Protein AF-A0A7W8EZP4-F1 (afdb_monomer_lite)

Organism: Streptomyces spectabilis (NCBI:txid68270)

Radius of gyration: 22.38 Å; chains: 1; bounding box: 69×36×52 Å

Secondary structure (DSSP, 8-state):
-----HHHHHHHHHHHHTSTT--HHHHHHHTT--HHHHHTSPPPPPPPSTTHHHHHGGGGGG-SSHHHHHHHHHHHHHHHS--S--SSHHHHTTPPTTTTTTSHHHHHHHHHHHT----HHHHHHHHHHHHHHSTTT---TT-EEEEEEEEEE-SSS-STT-EEEEEGGGTEEEEEEEEEEEEEE-SS-EEEEEEEE---GGG-

pLDDT: mean 87.49, std 11.88, range [50.88, 97.69]

Sequence (204 aa):
MKHYPPEFKADAVALYRSRPGATIKSVAADLGVNTELLMISRRPCPPAPGPLEEYAARFDEVFATLTQRRGFRECLAGLLAPRDRNRTITCRAGAAPVDGAGSPAVQRLQFFISESTWDAGKANDRRLEMLRTHEATAPHPGGVLVTDDSGDRKGGTATAHVGRQWLGRLSKTDNGIVTVTTVWTDGRIYYPLHAQPHTPAHHF

Structure (mmCIF, N/CA/C/O backbone):
data_AF-A0A7W8EZP4-F1
#
_entry.id   AF-A0A7W8EZP4-F1
#
loop_
_atom_site.group_PDB
_atom_site.id
_atom_site.type_symbol
_atom_site.label_atom_id
_atom_site.label_alt_id
_atom_site.label_comp_id
_atom_site.label_asym_id
_atom_site.label_entity_id
_atom_site.label_seq_id
_atom_site.pdbx_PDB_ins_code
_atom_site.Cartn_x
_atom_site.Cartn_y
_atom_site.Cartn_z
_atom_site.occupancy
_atom_site.B_iso_or_equiv
_atom_site.auth_seq_id
_atom_site.auth_comp_id
_atom_site.auth_asym_id
_atom_site.auth_atom_id
_atom_site.pdbx_PDB_model_num
ATOM 1 N N . MET A 1 1 ? 32.634 -19.328 4.727 1.00 50.88 1 MET A N 1
ATOM 2 C CA . MET A 1 1 ? 32.401 -18.267 3.719 1.00 50.88 1 MET A CA 1
ATOM 3 C C . MET A 1 1 ? 33.220 -17.047 4.132 1.00 50.88 1 MET A C 1
ATOM 5 O O . MET A 1 1 ? 33.121 -16.673 5.293 1.00 50.88 1 MET A O 1
ATOM 9 N N . LYS A 1 2 ? 34.089 -16.487 3.273 1.00 58.75 2 LYS A N 1
ATOM 10 C CA . LYS A 1 2 ? 34.897 -15.302 3.636 1.00 58.75 2 LYS A CA 1
ATOM 11 C C . LYS A 1 2 ? 33.969 -14.095 3.837 1.00 58.75 2 LYS A C 1
ATOM 13 O O 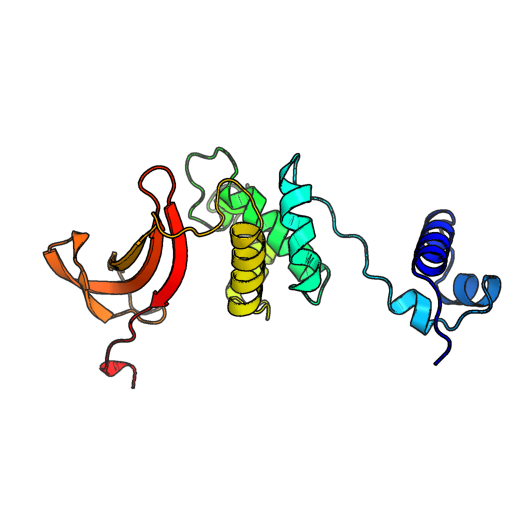. LYS A 1 2 ? 33.148 -13.811 2.968 1.00 58.75 2 LYS A O 1
ATOM 18 N N . HIS A 1 3 ? 34.076 -13.424 4.981 1.00 60.69 3 HIS A N 1
ATOM 19 C CA . HIS A 1 3 ? 33.276 -12.245 5.304 1.00 60.69 3 HIS A CA 1
ATOM 20 C C . HIS A 1 3 ? 33.998 -11.005 4.765 1.00 60.69 3 HIS A C 1
ATOM 22 O O . HIS A 1 3 ? 35.106 -10.706 5.199 1.00 60.69 3 HIS A O 1
ATOM 28 N N . TYR A 1 4 ? 33.394 -10.315 3.798 1.00 67.56 4 TYR A N 1
ATOM 29 C CA . TYR A 1 4 ? 33.945 -9.083 3.227 1.00 67.56 4 TYR A CA 1
ATOM 30 C C . TYR A 1 4 ? 33.169 -7.869 3.749 1.00 67.56 4 TYR A C 1
ATOM 32 O O . TYR A 1 4 ? 31.932 -7.943 3.812 1.00 67.56 4 TYR A O 1
ATOM 40 N N . PRO A 1 5 ? 33.854 -6.769 4.105 1.00 76.25 5 PRO A N 1
ATOM 41 C CA . PRO A 1 5 ? 33.205 -5.576 4.628 1.00 76.25 5 PRO A CA 1
ATOM 42 C C . PRO A 1 5 ? 32.334 -4.887 3.554 1.00 76.25 5 PRO A C 1
ATOM 44 O O . PRO A 1 5 ? 32.575 -5.056 2.354 1.00 76.25 5 PRO A O 1
ATOM 47 N N . PRO A 1 6 ? 31.289 -4.133 3.950 1.00 67.69 6 PRO A N 1
ATOM 48 C CA . PRO A 1 6 ? 30.388 -3.446 3.017 1.00 67.69 6 PRO A CA 1
ATOM 49 C C . PRO A 1 6 ? 31.095 -2.474 2.063 1.00 67.69 6 PRO A C 1
ATOM 51 O O . PRO A 1 6 ? 30.711 -2.386 0.898 1.00 67.69 6 PRO A O 1
ATOM 54 N N . GLU A 1 7 ? 32.150 -1.806 2.533 1.00 73.00 7 GLU A N 1
ATOM 55 C CA . GLU A 1 7 ? 32.984 -0.880 1.750 1.00 73.00 7 GLU A CA 1
ATOM 56 C C . GLU A 1 7 ? 33.632 -1.566 0.539 1.00 73.00 7 GLU A C 1
ATOM 58 O O . GLU A 1 7 ? 33.481 -1.118 -0.593 1.00 73.00 7 GLU A O 1
ATOM 63 N N . PHE A 1 8 ? 34.198 -2.757 0.743 1.00 76.00 8 PHE A N 1
ATOM 64 C CA . PHE A 1 8 ? 34.812 -3.549 -0.318 1.00 76.00 8 PHE A CA 1
ATOM 65 C C . PHE A 1 8 ? 33.800 -3.935 -1.409 1.00 76.00 8 PHE A C 1
ATOM 67 O O . PHE A 1 8 ? 34.112 -3.945 -2.600 1.00 76.00 8 PHE A O 1
ATOM 74 N N . LYS A 1 9 ? 32.551 -4.225 -1.017 1.00 65.75 9 LYS A N 1
ATOM 75 C CA . LYS A 1 9 ? 31.471 -4.521 -1.971 1.00 65.75 9 LYS A CA 1
ATOM 76 C C . LYS A 1 9 ? 31.062 -3.277 -2.762 1.00 65.75 9 LYS A C 1
ATOM 78 O O . LYS A 1 9 ? 30.747 -3.399 -3.945 1.00 65.75 9 LYS A O 1
ATOM 83 N N . ALA A 1 10 ? 31.052 -2.104 -2.130 1.00 67.25 10 ALA A N 1
ATOM 84 C CA . ALA A 1 10 ? 30.730 -0.840 -2.785 1.00 67.25 10 ALA A CA 1
ATOM 85 C C . ALA A 1 10 ? 31.803 -0.448 -3.815 1.00 67.25 10 ALA A C 1
ATOM 87 O O . ALA A 1 10 ? 31.461 -0.130 -4.957 1.00 67.25 10 ALA A O 1
ATOM 88 N N . ASP A 1 11 ? 33.080 -0.584 -3.459 1.00 74.62 11 ASP A N 1
ATOM 89 C CA . ASP A 1 11 ? 34.213 -0.274 -4.338 1.00 74.62 11 ASP A CA 1
ATOM 90 C C . ASP A 1 11 ? 34.274 -1.208 -5.550 1.00 74.62 11 ASP A C 1
ATOM 92 O O . ASP A 1 11 ? 34.462 -0.762 -6.685 1.00 74.62 11 ASP A O 1
ATOM 96 N N . ALA A 1 12 ? 34.010 -2.502 -5.348 1.00 67.69 12 ALA A N 1
ATOM 97 C CA . ALA A 1 12 ? 33.923 -3.474 -6.435 1.00 67.69 12 ALA A CA 1
ATOM 98 C C . ALA A 1 12 ? 32.817 -3.122 -7.452 1.00 67.69 12 ALA A C 1
ATOM 100 O O . ALA A 1 12 ? 32.992 -3.266 -8.666 1.00 67.69 12 ALA A O 1
ATOM 101 N N . VAL A 1 13 ? 31.676 -2.619 -6.968 1.00 64.75 13 VAL A N 1
ATOM 102 C CA . VAL A 1 13 ? 30.561 -2.162 -7.813 1.00 64.75 13 VAL A CA 1
ATOM 103 C C . VAL A 1 13 ? 30.916 -0.868 -8.548 1.00 64.75 13 VAL A C 1
ATOM 105 O O . VAL A 1 13 ? 30.575 -0.732 -9.726 1.00 64.75 13 VAL A O 1
ATOM 108 N N . ALA A 1 14 ? 31.595 0.073 -7.889 1.00 73.38 14 ALA A N 1
ATOM 109 C CA . ALA A 1 14 ? 32.057 1.310 -8.513 1.00 73.38 14 ALA A CA 1
ATOM 110 C C . ALA A 1 14 ? 33.067 1.030 -9.640 1.00 73.38 14 ALA A C 1
ATOM 112 O O . ALA A 1 14 ? 32.932 1.579 -10.734 1.00 73.38 14 ALA A O 1
ATOM 113 N N . LEU A 1 15 ? 34.003 0.102 -9.414 1.00 69.69 15 LEU A N 1
ATOM 114 C CA . LEU A 1 15 ? 34.990 -0.330 -10.406 1.00 69.69 15 LEU A CA 1
ATOM 115 C C . LEU A 1 15 ? 34.350 -1.024 -11.618 1.00 69.69 15 LEU A C 1
ATOM 117 O O . LEU A 1 15 ? 34.760 -0.790 -12.752 1.00 69.69 15 LEU A O 1
ATOM 121 N N . TYR A 1 16 ? 33.321 -1.852 -11.405 1.00 67.44 16 TYR A N 1
ATOM 122 C CA . TYR A 1 16 ? 32.564 -2.449 -12.511 1.00 67.44 16 TYR A CA 1
ATOM 123 C C . TYR A 1 16 ? 31.878 -1.378 -13.373 1.00 67.44 16 TYR A C 1
ATOM 125 O O . TYR A 1 16 ? 31.891 -1.453 -14.599 1.00 67.44 16 TYR A O 1
ATOM 133 N N . ARG A 1 17 ? 31.296 -0.355 -12.738 1.00 65.75 17 ARG A N 1
ATOM 134 C CA . ARG A 1 17 ? 30.562 0.717 -13.428 1.00 65.75 17 ARG A CA 1
ATOM 135 C C . ARG A 1 17 ? 31.465 1.696 -14.178 1.00 65.75 17 ARG A C 1
ATOM 137 O O . ARG A 1 17 ? 31.003 2.291 -15.146 1.00 65.75 17 ARG A O 1
ATOM 144 N N . SER A 1 18 ? 32.720 1.863 -13.762 1.00 75.56 18 SER A N 1
ATOM 145 C CA . SER A 1 18 ? 33.669 2.777 -14.412 1.00 75.56 18 SER A CA 1
ATOM 146 C C . SER A 1 18 ? 34.294 2.218 -15.697 1.00 75.56 18 SER A C 1
ATOM 148 O O . SER A 1 18 ? 34.994 2.950 -16.394 1.00 75.56 18 SER A O 1
ATOM 150 N N . ARG A 1 19 ? 34.034 0.946 -16.040 1.00 76.00 19 ARG A N 1
ATOM 151 C CA . ARG A 1 19 ? 34.620 0.259 -17.202 1.00 76.00 19 ARG A CA 1
ATOM 152 C C . ARG A 1 19 ? 33.543 -0.209 -18.196 1.00 76.00 19 ARG A C 1
ATOM 154 O O . ARG A 1 19 ? 33.067 -1.344 -18.097 1.00 76.00 19 ARG A O 1
ATOM 161 N N . PRO A 1 20 ? 33.163 0.621 -19.184 1.00 62.22 20 PRO A N 1
ATOM 162 C CA . PRO A 1 20 ? 32.245 0.214 -20.245 1.00 62.22 20 PRO A CA 1
ATOM 163 C C . PRO A 1 20 ? 32.804 -1.000 -21.006 1.00 62.22 20 PRO A C 1
ATOM 165 O O . PRO A 1 20 ? 33.913 -0.947 -21.527 1.00 62.22 20 PRO A O 1
ATOM 168 N N . GLY A 1 21 ? 32.052 -2.104 -21.051 1.00 69.94 21 GLY A N 1
ATOM 169 C CA . GLY A 1 21 ? 32.448 -3.344 -21.742 1.00 69.94 21 GLY A CA 1
ATOM 170 C C . GLY A 1 21 ? 33.116 -4.412 -20.865 1.00 69.94 21 GLY A C 1
ATOM 171 O O . GLY A 1 21 ? 33.329 -5.528 -21.335 1.00 69.94 21 GLY A O 1
ATOM 172 N N . ALA A 1 22 ? 33.397 -4.131 -19.588 1.00 72.00 22 ALA A N 1
ATOM 173 C CA . ALA A 1 22 ? 33.897 -5.148 -18.666 1.00 72.00 22 ALA A CA 1
ATOM 174 C C . ALA A 1 22 ? 32.806 -6.180 -18.323 1.00 72.00 22 ALA A C 1
ATOM 176 O O . ALA A 1 22 ? 31.649 -5.842 -18.055 1.00 72.00 22 ALA A O 1
ATOM 177 N N . THR A 1 23 ? 33.173 -7.462 -18.293 1.00 73.50 23 THR A N 1
ATOM 178 C CA . THR A 1 23 ? 32.263 -8.536 -17.867 1.00 73.50 23 THR A CA 1
ATOM 179 C C . THR A 1 23 ? 32.374 -8.755 -16.358 1.00 73.50 23 THR A C 1
ATOM 181 O O . THR A 1 23 ? 33.417 -8.510 -15.753 1.00 73.50 23 THR A O 1
ATOM 184 N N . ILE A 1 24 ? 31.317 -9.272 -15.725 1.00 68.12 24 ILE A N 1
ATOM 185 C CA . ILE A 1 24 ? 31.347 -9.624 -14.291 1.00 68.12 24 ILE A CA 1
ATOM 186 C C . ILE A 1 24 ? 32.497 -10.603 -13.992 1.00 68.12 24 ILE A C 1
ATOM 188 O O . ILE A 1 24 ? 33.137 -10.507 -12.950 1.00 68.12 24 ILE A O 1
ATOM 192 N N . LYS A 1 25 ? 32.806 -11.504 -14.933 1.00 69.81 25 LYS A N 1
ATOM 193 C CA . LYS A 1 25 ? 33.890 -12.485 -14.812 1.00 69.81 25 LYS A CA 1
ATOM 194 C C . LYS A 1 25 ? 35.278 -11.841 -14.836 1.00 69.81 25 LYS A C 1
ATOM 196 O O . LYS A 1 25 ? 36.124 -12.240 -14.044 1.00 69.81 25 LYS A O 1
ATOM 201 N N . SER A 1 26 ? 35.507 -10.844 -15.694 1.00 70.06 26 SER A N 1
ATOM 202 C CA . SER A 1 26 ? 36.796 -10.140 -15.744 1.00 70.06 26 SER A CA 1
ATOM 203 C C . SER A 1 26 ? 37.017 -9.274 -14.504 1.00 70.06 26 SER A C 1
ATOM 205 O O . SER A 1 26 ? 38.108 -9.270 -13.956 1.00 70.06 26 SER A O 1
ATOM 207 N N . VAL A 1 27 ? 35.974 -8.613 -13.992 1.00 67.81 27 VAL A N 1
ATOM 208 C CA . VAL A 1 27 ? 36.089 -7.812 -12.758 1.00 67.81 27 VAL A CA 1
ATOM 209 C C . VAL A 1 27 ? 36.259 -8.691 -11.516 1.00 67.81 27 VAL A C 1
ATOM 211 O O . VAL A 1 27 ? 37.029 -8.350 -10.625 1.00 67.81 27 VAL A O 1
ATOM 214 N N . ALA A 1 28 ? 35.595 -9.849 -11.467 1.00 71.69 28 ALA A N 1
ATOM 215 C CA . ALA A 1 28 ? 35.807 -10.837 -10.411 1.00 71.69 28 ALA A CA 1
ATOM 216 C C . ALA A 1 28 ? 37.256 -11.353 -10.393 1.00 71.69 28 ALA A C 1
ATOM 218 O O . ALA A 1 28 ? 37.853 -11.460 -9.322 1.00 71.69 28 ALA A O 1
ATOM 219 N N . ALA A 1 29 ? 37.824 -11.619 -11.575 1.00 72.69 29 ALA A N 1
ATOM 220 C CA . ALA A 1 29 ? 39.211 -12.043 -11.729 1.00 72.69 29 ALA A CA 1
ATOM 221 C C . ALA A 1 29 ? 40.205 -10.955 -11.286 1.00 72.69 29 ALA A C 1
ATOM 223 O O . ALA A 1 29 ? 41.096 -11.255 -10.497 1.00 72.69 29 ALA A O 1
ATOM 224 N N . ASP A 1 30 ? 40.006 -9.701 -11.709 1.00 70.94 30 ASP A N 1
ATOM 225 C CA . ASP A 1 30 ? 40.859 -8.562 -11.331 1.00 70.94 30 ASP A CA 1
ATOM 226 C C . ASP A 1 30 ? 40.877 -8.316 -9.813 1.00 70.94 30 ASP A C 1
ATOM 228 O O . ASP A 1 30 ? 41.899 -7.944 -9.243 1.00 70.94 30 ASP A O 1
ATOM 232 N N . LEU A 1 31 ? 39.737 -8.527 -9.150 1.00 68.88 31 LEU A N 1
ATOM 233 C CA . LEU A 1 31 ? 39.575 -8.327 -7.708 1.00 68.88 31 LEU A CA 1
ATOM 234 C C . LEU A 1 31 ? 39.926 -9.573 -6.877 1.00 68.88 31 LEU A C 1
ATOM 236 O O . LEU A 1 31 ? 39.906 -9.510 -5.648 1.00 68.88 31 LEU A O 1
ATOM 240 N N . GLY A 1 32 ? 40.204 -10.716 -7.513 1.00 70.06 32 GLY A N 1
ATOM 241 C CA . GLY A 1 32 ? 40.452 -11.984 -6.820 1.00 70.06 32 GLY A CA 1
ATOM 242 C C . GLY A 1 32 ? 39.249 -12.495 -6.013 1.00 70.06 32 GLY A C 1
ATOM 243 O O . GLY A 1 32 ? 39.421 -13.177 -4.999 1.00 70.06 32 GLY A O 1
ATOM 244 N N . VAL A 1 33 ? 38.027 -12.150 -6.431 1.00 69.06 33 VAL A N 1
ATOM 245 C CA . VAL A 1 33 ? 36.769 -12.514 -5.757 1.00 69.06 33 VAL A CA 1
ATOM 246 C C . VAL A 1 33 ? 35.949 -13.480 -6.604 1.00 69.06 33 VAL A C 1
ATOM 248 O O . VAL A 1 33 ? 36.058 -13.518 -7.824 1.00 69.06 33 VAL A O 1
ATOM 251 N N . ASN A 1 34 ? 35.086 -14.269 -5.964 1.00 65.38 34 ASN A N 1
ATOM 252 C CA . ASN A 1 34 ? 34.156 -15.139 -6.684 1.00 65.38 34 ASN A CA 1
ATOM 253 C C . ASN A 1 34 ? 33.116 -14.288 -7.447 1.00 65.38 34 ASN A C 1
ATOM 255 O O . ASN A 1 34 ? 32.565 -13.338 -6.890 1.00 65.38 34 ASN A O 1
ATOM 259 N N . THR A 1 35 ? 32.805 -14.653 -8.696 1.00 57.78 35 THR A N 1
ATOM 260 C CA . THR A 1 35 ? 31.743 -14.039 -9.515 1.00 57.78 35 THR A CA 1
ATOM 261 C C . THR A 1 35 ? 30.389 -13.975 -8.811 1.00 57.78 35 THR A C 1
ATOM 263 O O . THR A 1 35 ? 29.644 -13.019 -9.022 1.00 57.78 35 THR A O 1
ATOM 266 N N . GLU A 1 36 ? 30.085 -14.933 -7.933 1.00 57.06 36 GLU A N 1
ATOM 267 C CA . GLU A 1 36 ? 28.869 -14.925 -7.115 1.00 57.06 36 GLU A CA 1
ATOM 268 C C . GLU A 1 36 ? 28.785 -13.685 -6.213 1.00 57.06 36 GLU A C 1
ATOM 270 O O . GLU A 1 36 ? 27.714 -13.106 -6.080 1.00 57.06 36 GLU A O 1
ATOM 275 N N . LEU A 1 37 ? 29.904 -13.185 -5.671 1.00 58.34 37 LEU A N 1
ATOM 276 C CA . LEU A 1 37 ? 29.914 -11.984 -4.822 1.00 58.34 37 LEU A CA 1
ATOM 277 C C . LEU A 1 37 ? 29.518 -10.716 -5.587 1.00 58.34 37 LEU A C 1
ATOM 279 O O . LEU A 1 37 ? 28.859 -9.842 -5.024 1.00 58.34 37 LEU A O 1
ATOM 283 N N . LEU A 1 38 ? 29.873 -10.626 -6.870 1.00 55.22 38 LEU A N 1
ATOM 284 C CA . LEU A 1 38 ? 29.461 -9.520 -7.737 1.00 55.22 38 LEU A CA 1
ATOM 285 C C . LEU A 1 38 ? 28.000 -9.660 -8.194 1.00 55.22 38 LEU A C 1
ATOM 287 O O . LEU A 1 38 ? 27.326 -8.652 -8.399 1.00 55.22 38 LEU A O 1
ATOM 291 N N . MET A 1 39 ? 27.486 -10.891 -8.297 1.00 54.81 39 MET A N 1
ATOM 292 C CA . MET A 1 39 ? 26.072 -11.171 -8.582 1.00 54.81 39 MET A CA 1
ATOM 293 C C . MET A 1 39 ? 25.142 -10.908 -7.386 1.00 54.81 39 MET A C 1
ATOM 295 O O . MET A 1 39 ? 23.952 -10.675 -7.587 1.00 54.81 39 MET A O 1
ATOM 299 N N . ILE A 1 40 ? 25.671 -10.892 -6.156 1.00 54.41 40 ILE A N 1
ATOM 300 C CA . ILE A 1 40 ? 24.927 -10.564 -4.924 1.00 54.41 40 ILE A CA 1
ATOM 301 C C . ILE A 1 40 ? 24.605 -9.059 -4.827 1.00 54.41 40 ILE A C 1
ATOM 303 O O . ILE A 1 40 ? 23.732 -8.654 -4.056 1.00 54.41 40 ILE A O 1
ATOM 307 N N . SER A 1 41 ? 25.264 -8.204 -5.620 1.00 60.09 41 SER A N 1
ATOM 308 C CA . SER A 1 41 ? 24.967 -6.771 -5.619 1.00 60.09 41 SER A CA 1
ATOM 309 C C . SER A 1 41 ? 23.685 -6.466 -6.393 1.00 60.09 41 SER A C 1
ATOM 311 O O . SER A 1 41 ? 23.539 -6.774 -7.580 1.00 60.09 41 SER A O 1
ATOM 313 N N . ARG A 1 42 ? 22.724 -5.835 -5.714 1.00 73.81 42 ARG A N 1
ATOM 314 C CA . ARG A 1 42 ? 21.424 -5.491 -6.298 1.00 73.81 42 ARG A CA 1
ATOM 315 C C . ARG A 1 42 ? 21.634 -4.482 -7.427 1.00 73.81 42 ARG A C 1
ATOM 317 O O . ARG A 1 42 ? 22.236 -3.428 -7.227 1.00 73.81 42 ARG A O 1
ATOM 324 N N . ARG A 1 43 ? 21.093 -4.775 -8.616 1.00 83.81 43 ARG A N 1
ATOM 325 C CA . ARG A 1 43 ? 21.124 -3.836 -9.754 1.00 83.81 43 ARG A CA 1
ATOM 326 C C . ARG A 1 43 ? 20.564 -2.469 -9.329 1.00 83.81 43 ARG A C 1
ATOM 328 O O . ARG A 1 43 ? 19.567 -2.452 -8.612 1.00 83.81 43 ARG A O 1
ATOM 335 N N . PRO A 1 44 ? 21.144 -1.335 -9.748 1.00 85.50 44 PRO A N 1
ATOM 336 C CA . PRO A 1 44 ? 20.604 -0.026 -9.389 1.00 85.50 44 PRO A CA 1
ATOM 337 C C . PRO A 1 44 ? 19.176 0.134 -9.929 1.00 85.50 44 PRO A C 1
ATOM 339 O O . PRO A 1 44 ? 18.880 -0.283 -11.049 1.00 85.50 44 PRO A O 1
ATOM 342 N N . CYS A 1 45 ? 18.290 0.705 -9.113 1.00 91.62 45 CYS A N 1
ATOM 343 C CA . CYS A 1 45 ? 16.934 1.055 -9.520 1.00 91.62 45 CYS A CA 1
ATOM 344 C C . CYS A 1 45 ? 16.913 2.513 -9.990 1.00 91.62 45 CYS A C 1
ATOM 346 O O . CYS A 1 45 ? 17.513 3.345 -9.311 1.00 91.62 45 CYS A O 1
ATOM 348 N N . PRO A 1 46 ? 16.243 2.849 -11.109 1.00 92.81 46 PRO A N 1
ATOM 349 C CA . PRO A 1 46 ? 15.954 4.242 -11.429 1.00 92.81 46 PRO A CA 1
ATOM 350 C C . PRO A 1 46 ? 15.239 4.914 -10.244 1.00 92.81 46 PRO A C 1
ATOM 352 O O . PRO A 1 46 ? 14.300 4.304 -9.716 1.00 92.81 46 PRO A O 1
ATOM 355 N N . PRO A 1 47 ? 15.678 6.108 -9.810 1.00 94.81 47 PRO A N 1
ATOM 356 C CA . PRO A 1 47 ? 15.115 6.763 -8.638 1.00 94.81 47 PRO A CA 1
ATOM 357 C C . PRO A 1 47 ? 13.714 7.320 -8.921 1.00 94.81 47 PRO A C 1
ATOM 359 O O . PRO A 1 47 ? 13.379 7.662 -10.058 1.00 94.81 47 PRO A O 1
ATOM 362 N N . ALA A 1 48 ? 12.895 7.425 -7.877 1.00 94.50 48 ALA A N 1
ATOM 363 C CA . ALA A 1 48 ? 11.650 8.174 -7.904 1.00 94.50 48 ALA A CA 1
ATOM 364 C C . ALA A 1 48 ? 11.919 9.691 -8.019 1.00 94.50 48 ALA A C 1
ATOM 366 O O . ALA A 1 48 ? 13.006 10.158 -7.674 1.00 94.50 48 ALA A O 1
ATOM 367 N N . PRO A 1 49 ? 10.942 10.489 -8.486 1.00 90.81 49 PRO A N 1
ATOM 368 C CA . PRO A 1 49 ? 11.117 11.932 -8.618 1.00 90.81 49 PRO A CA 1
ATOM 369 C C . PRO A 1 49 ? 11.295 12.651 -7.272 1.00 90.81 49 PRO A C 1
ATOM 371 O O . PRO A 1 49 ? 10.490 12.485 -6.355 1.00 90.81 49 PRO A O 1
ATOM 374 N N . GLY A 1 50 ? 12.298 13.530 -7.200 1.00 88.69 50 GLY A N 1
ATOM 375 C CA . GLY A 1 50 ? 12.488 14.468 -6.091 1.00 88.69 50 GLY A CA 1
ATOM 376 C C . GLY A 1 50 ? 12.615 13.783 -4.719 1.00 88.69 50 GLY A C 1
ATOM 377 O O . GLY A 1 50 ? 13.239 12.725 -4.625 1.00 88.69 50 GLY A O 1
ATOM 378 N N . PRO A 1 51 ? 12.018 14.348 -3.651 1.00 89.81 51 PRO A N 1
ATOM 379 C CA . PRO A 1 51 ? 12.161 13.817 -2.291 1.00 89.81 51 PRO A CA 1
ATOM 380 C C . PRO A 1 51 ? 11.508 12.438 -2.102 1.00 89.81 51 PRO A C 1
ATOM 382 O O . PRO A 1 51 ? 11.714 11.784 -1.082 1.00 89.81 51 PRO A O 1
ATOM 385 N N . LEU A 1 52 ? 10.728 11.961 -3.081 1.00 94.06 52 LEU A N 1
ATOM 386 C CA . LEU A 1 52 ? 10.069 10.663 -2.996 1.00 94.06 52 LEU A CA 1
ATOM 387 C C . LEU A 1 52 ? 11.069 9.500 -2.989 1.00 94.06 52 LEU A C 1
ATOM 389 O O . LEU A 1 52 ? 10.759 8.453 -2.421 1.00 94.06 52 LEU A O 1
ATOM 393 N N . GLU A 1 53 ? 12.257 9.659 -3.584 1.00 96.06 53 GLU A N 1
ATOM 394 C CA . GLU A 1 53 ? 13.255 8.583 -3.601 1.00 96.06 53 GLU A CA 1
ATOM 395 C C . GLU A 1 53 ? 13.758 8.241 -2.200 1.00 96.06 53 GLU A C 1
ATOM 397 O O . GLU A 1 53 ? 13.882 7.062 -1.878 1.00 96.06 53 GLU A O 1
ATOM 402 N N . GLU A 1 54 ? 13.977 9.238 -1.341 1.00 94.75 54 GLU A N 1
ATOM 403 C CA . GLU A 1 54 ? 14.440 9.010 0.034 1.00 94.75 54 GLU A CA 1
ATOM 404 C C . GLU A 1 54 ? 13.449 8.170 0.844 1.00 94.75 54 GLU A C 1
ATOM 406 O O . GLU A 1 54 ? 13.842 7.361 1.687 1.00 94.75 54 GLU A O 1
ATOM 411 N N . TYR A 1 55 ? 12.154 8.344 0.577 1.00 94.75 55 TYR A N 1
ATOM 412 C CA . TYR A 1 55 ? 11.109 7.512 1.157 1.00 94.75 55 TYR A CA 1
ATOM 413 C C . TYR A 1 55 ? 11.070 6.130 0.497 1.00 94.75 55 TYR A C 1
ATOM 415 O O . TYR A 1 55 ? 11.091 5.112 1.189 1.00 94.75 55 TYR A O 1
ATOM 423 N N . ALA A 1 56 ? 11.047 6.074 -0.838 1.00 96.94 56 ALA A N 1
ATOM 424 C CA . ALA A 1 56 ? 10.884 4.830 -1.582 1.00 96.94 56 ALA A CA 1
ATOM 425 C C . ALA A 1 56 ? 12.049 3.849 -1.369 1.00 96.94 56 ALA A C 1
ATOM 427 O O . ALA A 1 56 ? 11.820 2.646 -1.232 1.00 96.94 56 ALA A O 1
ATOM 428 N N . ALA A 1 57 ? 13.281 4.354 -1.270 1.00 96.00 57 ALA A N 1
ATOM 429 C CA . ALA A 1 57 ? 14.479 3.555 -1.028 1.00 96.00 57 ALA A CA 1
ATOM 430 C C . ALA A 1 57 ? 14.427 2.783 0.300 1.00 96.00 57 ALA A C 1
ATOM 432 O O . ALA A 1 57 ? 14.999 1.698 0.400 1.00 96.00 57 ALA A O 1
ATOM 433 N N . ARG A 1 58 ? 13.681 3.268 1.305 1.00 95.81 58 ARG A N 1
ATOM 434 C CA . ARG A 1 58 ? 13.518 2.573 2.597 1.00 95.81 58 ARG A CA 1
ATOM 435 C C . ARG A 1 58 ? 12.751 1.255 2.479 1.00 95.81 58 ARG A C 1
ATOM 437 O O . ARG A 1 58 ? 12.824 0.445 3.401 1.00 95.81 58 ARG A O 1
ATOM 444 N N . PHE A 1 59 ? 12.054 1.027 1.365 1.00 96.94 59 PHE A N 1
ATOM 445 C CA . PHE A 1 59 ? 11.334 -0.211 1.064 1.00 96.94 59 PHE A CA 1
ATOM 446 C C . PHE A 1 59 ? 12.131 -1.166 0.17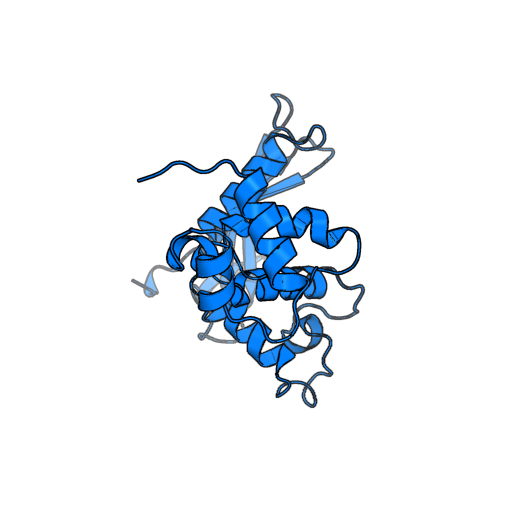4 1.00 96.94 59 PHE A C 1
ATOM 448 O O . PHE A 1 59 ? 11.635 -2.242 -0.149 1.00 96.94 59 PHE A O 1
ATOM 455 N N . ASP A 1 60 ? 13.356 -0.820 -0.237 1.00 95.19 60 ASP A N 1
ATOM 456 C CA . ASP A 1 60 ? 14.111 -1.641 -1.183 1.00 95.19 60 ASP A CA 1
ATOM 457 C C . ASP A 1 60 ? 14.262 -3.086 -0.695 1.00 95.19 60 ASP A C 1
ATOM 459 O O . ASP A 1 60 ? 14.183 -4.011 -1.497 1.00 95.19 60 ASP A O 1
ATOM 463 N N . GLU A 1 61 ? 14.449 -3.318 0.602 1.00 92.94 61 GLU A N 1
ATOM 464 C CA . GLU A 1 61 ? 14.575 -4.656 1.203 1.00 92.94 61 GLU A CA 1
ATOM 465 C C . GLU A 1 61 ? 13.289 -5.494 1.147 1.00 92.94 61 GLU A C 1
ATOM 467 O O . GLU A 1 61 ? 13.367 -6.719 1.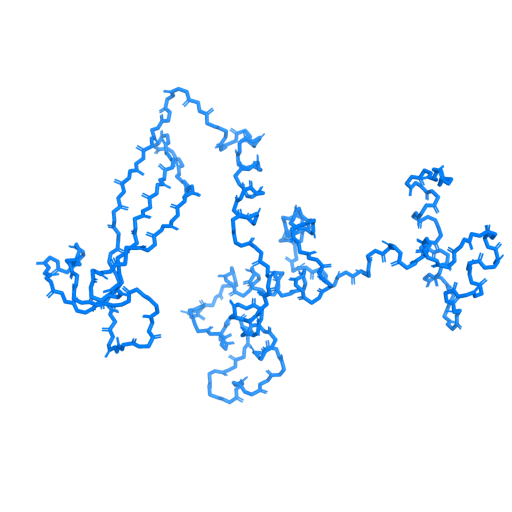124 1.00 92.94 61 GLU A O 1
ATOM 472 N N . VAL A 1 62 ? 12.118 -4.858 1.036 1.00 95.56 62 VAL A N 1
ATOM 473 C CA . VAL A 1 62 ? 10.817 -5.543 0.924 1.00 95.56 62 VAL A CA 1
ATOM 474 C C . VAL A 1 62 ? 10.652 -6.212 -0.445 1.00 95.56 62 VAL A C 1
ATOM 476 O O . VAL A 1 62 ? 9.969 -7.226 -0.585 1.00 95.56 62 VAL A O 1
ATOM 479 N N . PHE A 1 63 ? 11.287 -5.658 -1.475 1.00 95.25 63 PHE A N 1
ATOM 480 C CA . PHE A 1 63 ? 11.108 -6.080 -2.859 1.00 95.25 63 PHE A CA 1
ATOM 481 C C . PHE A 1 63 ? 12.258 -6.969 -3.321 1.00 95.25 63 PHE A C 1
ATOM 483 O O . PHE A 1 63 ? 13.396 -6.528 -3.372 1.00 95.25 63 PHE A O 1
ATOM 490 N N . ALA A 1 64 ? 11.997 -8.199 -3.752 1.00 91.50 64 ALA A N 1
ATOM 491 C CA . ALA A 1 64 ? 13.051 -9.123 -4.172 1.00 91.50 64 ALA A CA 1
ATOM 492 C C . ALA A 1 64 ? 13.752 -8.687 -5.473 1.00 91.50 64 ALA A C 1
ATOM 494 O O . ALA A 1 64 ? 14.960 -8.869 -5.632 1.00 91.50 64 ALA A O 1
ATOM 495 N N . THR A 1 65 ? 13.018 -8.080 -6.411 1.00 92.31 65 THR A N 1
ATOM 496 C CA . THR A 1 65 ? 13.516 -7.826 -7.774 1.00 92.31 65 THR A CA 1
ATOM 497 C C . THR A 1 65 ? 13.681 -6.341 -8.099 1.00 92.31 65 THR A C 1
ATOM 499 O O . THR A 1 65 ? 13.069 -5.460 -7.493 1.00 92.31 65 THR A O 1
ATOM 502 N N . LEU A 1 66 ? 14.506 -6.043 -9.112 1.00 93.25 66 LEU A N 1
ATOM 503 C CA . LEU A 1 66 ? 14.606 -4.696 -9.688 1.00 93.25 66 LEU A CA 1
ATOM 504 C C . LEU A 1 66 ? 13.244 -4.206 -10.205 1.00 93.25 66 LEU A C 1
ATOM 506 O O . LEU A 1 66 ? 12.883 -3.056 -9.976 1.00 93.25 66 LEU A O 1
ATOM 510 N N . THR A 1 67 ? 12.482 -5.078 -10.868 1.00 94.12 67 THR A N 1
ATOM 511 C CA . THR A 1 67 ? 11.162 -4.743 -11.417 1.00 94.12 67 THR A CA 1
ATOM 512 C C . THR A 1 67 ? 10.181 -4.340 -10.321 1.00 94.12 67 THR A C 1
ATOM 514 O O . THR A 1 67 ? 9.460 -3.365 -10.493 1.00 94.12 67 THR A O 1
ATOM 517 N N . GLN A 1 68 ? 10.194 -5.023 -9.173 1.00 96.00 68 GLN A N 1
ATOM 518 C CA . GLN A 1 68 ? 9.366 -4.661 -8.019 1.00 96.00 68 GLN A CA 1
ATOM 519 C C . GLN A 1 68 ? 9.757 -3.306 -7.423 1.00 96.00 68 GLN A C 1
ATOM 521 O O . GLN A 1 68 ? 8.900 -2.447 -7.244 1.00 96.00 68 GLN A O 1
ATOM 526 N N . ARG A 1 69 ? 11.053 -3.075 -7.186 1.00 96.44 69 ARG A N 1
ATOM 527 C CA . ARG A 1 69 ? 11.542 -1.785 -6.671 1.00 96.44 69 ARG A CA 1
ATOM 528 C C . ARG A 1 69 ? 11.224 -0.614 -7.593 1.00 96.44 69 ARG A C 1
ATOM 530 O O . ARG A 1 69 ? 10.873 0.466 -7.120 1.00 96.44 69 ARG A O 1
ATOM 537 N N . ARG A 1 70 ? 11.328 -0.837 -8.903 1.00 95.88 70 ARG A N 1
ATOM 538 C CA . ARG A 1 70 ? 10.939 0.136 -9.923 1.00 95.88 70 ARG A CA 1
ATOM 539 C C . ARG A 1 70 ? 9.429 0.361 -9.923 1.00 95.88 70 ARG A C 1
ATOM 541 O O . ARG A 1 70 ? 8.995 1.506 -9.892 1.00 95.88 70 ARG A O 1
ATOM 548 N N . GLY A 1 71 ? 8.642 -0.713 -9.919 1.00 96.12 71 GLY A N 1
ATOM 549 C CA . GLY A 1 71 ? 7.182 -0.647 -9.901 1.00 96.12 71 GLY A CA 1
ATOM 550 C C . GLY A 1 71 ? 6.644 0.088 -8.674 1.00 96.12 71 GLY A C 1
ATOM 551 O O . GLY A 1 71 ? 5.735 0.898 -8.810 1.00 96.12 71 GLY A O 1
ATOM 552 N N . PHE A 1 72 ? 7.264 -0.093 -7.505 1.00 96.94 72 PHE A N 1
ATOM 553 C CA . PHE A 1 72 ? 6.906 0.638 -6.290 1.00 96.94 72 PHE A CA 1
ATOM 554 C C . PHE A 1 72 ? 7.115 2.148 -6.432 1.00 96.94 72 PHE A C 1
ATOM 556 O O . PHE A 1 72 ? 6.205 2.924 -6.144 1.00 96.94 72 PHE A O 1
ATOM 563 N N . ARG A 1 73 ? 8.279 2.567 -6.943 1.00 96.44 73 ARG A N 1
ATOM 564 C CA . ARG A 1 73 ? 8.586 3.980 -7.218 1.00 96.44 73 ARG A CA 1
ATOM 565 C C . ARG A 1 73 ? 7.619 4.583 -8.236 1.00 96.44 73 ARG A C 1
ATOM 567 O O . ARG A 1 73 ? 7.083 5.661 -7.997 1.00 96.44 73 ARG A O 1
ATOM 574 N N . GLU A 1 74 ? 7.359 3.875 -9.336 1.00 95.00 74 GLU A N 1
ATOM 575 C CA . GLU A 1 74 ? 6.397 4.295 -10.367 1.00 95.00 74 GLU A CA 1
ATOM 576 C C . GLU A 1 74 ? 4.968 4.396 -9.793 1.00 95.00 74 GLU A C 1
ATOM 578 O O . GLU A 1 74 ? 4.252 5.355 -10.080 1.00 95.00 74 GLU A O 1
ATOM 583 N N . CYS A 1 75 ? 4.569 3.460 -8.926 1.00 94.56 75 CYS A N 1
ATOM 584 C CA . CYS A 1 75 ? 3.266 3.455 -8.264 1.00 94.56 75 CYS A CA 1
ATOM 585 C C . CYS A 1 75 ? 3.102 4.639 -7.302 1.00 94.56 75 CYS A C 1
ATOM 587 O O . CYS A 1 75 ? 2.119 5.375 -7.405 1.00 94.56 75 CYS A O 1
ATOM 589 N N . LEU A 1 76 ? 4.075 4.864 -6.412 1.00 94.06 76 LEU A N 1
ATOM 590 C CA . LEU A 1 76 ? 4.060 5.993 -5.479 1.00 94.06 76 LEU A CA 1
ATOM 591 C C . LEU A 1 76 ? 4.040 7.333 -6.219 1.00 94.06 76 LEU A C 1
ATOM 593 O O . LEU A 1 76 ? 3.218 8.193 -5.906 1.00 94.06 76 LEU A O 1
ATOM 597 N N . ALA A 1 77 ? 4.895 7.491 -7.233 1.00 93.50 77 ALA A N 1
ATOM 598 C CA . ALA A 1 77 ? 4.941 8.707 -8.036 1.00 93.50 77 ALA A CA 1
ATOM 599 C C . ALA A 1 77 ? 3.603 8.954 -8.749 1.00 93.50 77 ALA A C 1
ATOM 601 O O . ALA A 1 77 ? 3.104 10.075 -8.753 1.00 93.50 77 ALA A O 1
ATOM 602 N N . GLY A 1 78 ? 2.987 7.907 -9.306 1.00 93.00 78 GLY A N 1
ATOM 603 C CA . GLY A 1 78 ? 1.689 8.001 -9.970 1.00 93.00 78 GLY A CA 1
ATOM 604 C C . GLY A 1 78 ? 0.526 8.333 -9.031 1.00 93.00 78 GLY A C 1
ATOM 605 O O . GLY A 1 78 ? -0.398 9.035 -9.439 1.00 93.00 78 GLY A O 1
ATOM 606 N N . LEU A 1 79 ? 0.561 7.848 -7.785 1.00 92.00 79 LEU A N 1
ATOM 607 C CA . LEU A 1 79 ? -0.448 8.144 -6.762 1.00 92.00 79 LEU A CA 1
ATOM 608 C C . LEU A 1 79 ? -0.352 9.584 -6.246 1.00 92.00 79 LEU A C 1
ATOM 610 O O . LEU A 1 79 ? -1.387 10.210 -6.024 1.00 92.00 79 LEU A O 1
ATOM 614 N N . LEU A 1 80 ? 0.868 10.094 -6.072 1.00 91.44 80 LEU A N 1
ATOM 615 C CA . LEU A 1 80 ? 1.139 11.417 -5.499 1.00 91.44 80 LEU A CA 1
ATOM 616 C C . LEU A 1 80 ? 1.256 12.532 -6.547 1.00 91.44 80 LEU A C 1
ATOM 618 O O . LEU A 1 80 ? 1.362 13.702 -6.185 1.00 91.44 80 LEU A O 1
ATOM 622 N N . ALA A 1 81 ? 1.242 12.196 -7.838 1.00 88.44 81 ALA A N 1
ATOM 623 C CA . ALA A 1 81 ? 1.291 13.187 -8.903 1.00 88.44 81 ALA A CA 1
ATOM 624 C C . ALA A 1 81 ? 0.072 14.134 -8.834 1.00 88.44 81 ALA A C 1
ATOM 626 O O . ALA A 1 81 ? -1.056 13.657 -8.669 1.00 88.44 81 ALA A O 1
ATOM 627 N N . PRO A 1 82 ? 0.262 15.455 -9.029 1.00 84.62 82 PRO A N 1
ATOM 628 C CA . PRO A 1 82 ? -0.819 16.440 -9.022 1.00 84.62 82 PRO A CA 1
ATOM 629 C C . PRO A 1 82 ? -1.645 16.328 -10.312 1.00 84.62 82 PRO A C 1
ATOM 631 O O . PRO A 1 82 ? -1.446 17.072 -11.268 1.00 84.62 82 PRO A O 1
ATOM 634 N N . ARG A 1 83 ? -2.528 15.329 -10.376 1.00 81.62 83 ARG A N 1
ATOM 635 C CA . ARG A 1 83 ? -3.371 15.029 -11.539 1.00 81.62 83 ARG A CA 1
ATOM 636 C C . ARG A 1 83 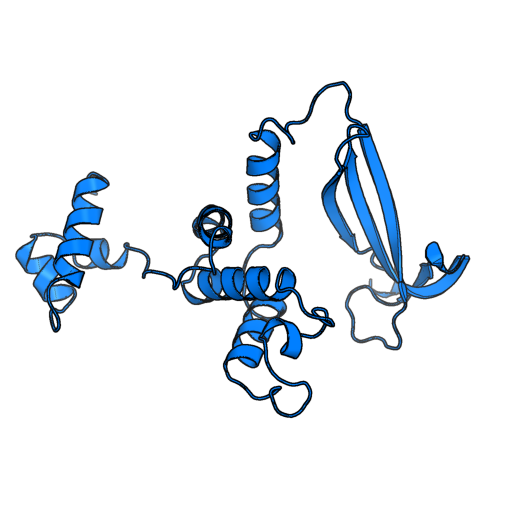? -4.835 15.003 -11.128 1.00 81.62 83 ARG A C 1
ATOM 638 O O . ARG A 1 83 ? -5.174 14.404 -10.111 1.00 81.62 83 ARG A O 1
ATOM 645 N N . ASP A 1 84 ? -5.703 15.525 -11.992 1.00 70.12 84 ASP A N 1
ATOM 646 C CA . ASP A 1 84 ? -7.158 15.555 -11.773 1.00 70.12 84 ASP A CA 1
ATOM 647 C C . ASP A 1 84 ? -7.769 14.160 -11.563 1.00 70.12 84 ASP A C 1
ATOM 649 O O . ASP A 1 84 ? -8.822 14.004 -10.944 1.00 70.12 84 ASP A O 1
ATOM 653 N N . ARG A 1 85 ? -7.117 13.114 -12.090 1.00 72.12 85 ARG A N 1
ATOM 654 C CA . ARG A 1 85 ? -7.514 11.713 -11.918 1.00 72.12 85 ARG A CA 1
ATOM 655 C C . ARG A 1 85 ? -6.274 10.851 -11.710 1.00 72.12 85 ARG A C 1
ATOM 657 O O . ARG A 1 85 ? -5.473 10.708 -12.619 1.00 72.12 85 ARG A O 1
ATOM 664 N N . ASN A 1 86 ? -6.140 10.217 -10.548 1.00 77.38 86 ASN A N 1
ATOM 665 C CA . ASN A 1 86 ? -5.065 9.255 -10.245 1.00 77.38 86 ASN A CA 1
ATOM 666 C C . ASN A 1 86 ? -5.605 7.854 -9.881 1.00 77.38 86 ASN A C 1
ATOM 668 O O . ASN A 1 86 ? -4.869 6.991 -9.397 1.00 77.38 86 ASN A O 1
ATOM 672 N N . ARG A 1 87 ? -6.908 7.608 -10.081 1.00 79.62 87 ARG A N 1
ATOM 673 C CA . ARG A 1 87 ? -7.547 6.334 -9.709 1.00 79.62 87 ARG A CA 1
ATOM 674 C C . ARG A 1 87 ? -7.361 5.237 -10.754 1.00 79.62 87 ARG A C 1
ATOM 676 O O . ARG A 1 87 ? -7.271 4.073 -10.381 1.00 79.62 87 ARG A O 1
ATOM 683 N N . THR A 1 88 ? -7.300 5.590 -12.036 1.00 88.19 88 THR A N 1
ATOM 684 C CA . THR A 1 88 ? -7.098 4.622 -13.120 1.00 88.19 88 THR A CA 1
ATOM 685 C C . THR A 1 88 ? -5.616 4.322 -13.314 1.00 88.19 88 THR A C 1
ATOM 687 O O . THR A 1 88 ? -4.754 5.180 -13.109 1.00 88.19 88 THR A O 1
ATOM 690 N N . ILE A 1 89 ? -5.313 3.100 -13.753 1.00 90.75 89 ILE A N 1
ATOM 691 C CA . ILE A 1 89 ? -3.935 2.660 -13.992 1.00 90.75 89 ILE A CA 1
ATOM 692 C C . ILE A 1 89 ? -3.228 3.506 -15.064 1.00 90.75 89 ILE A C 1
ATOM 694 O O . ILE A 1 89 ? -2.063 3.863 -14.896 1.00 90.75 89 ILE A O 1
ATOM 698 N N . THR A 1 90 ? -3.952 3.911 -16.114 1.00 91.56 90 THR A N 1
ATOM 699 C CA . THR A 1 90 ? -3.439 4.773 -17.190 1.00 91.56 90 THR A CA 1
ATOM 700 C C . THR A 1 90 ? -2.993 6.125 -16.659 1.00 91.56 90 THR A C 1
ATOM 702 O O . THR A 1 90 ? -1.864 6.548 -16.901 1.00 91.56 90 THR A O 1
ATOM 705 N N . CYS A 1 91 ? -3.834 6.768 -15.849 1.00 88.19 91 CYS A N 1
ATOM 706 C CA . CYS A 1 91 ? -3.510 8.072 -15.300 1.00 88.19 91 CYS A CA 1
ATOM 707 C C . CYS A 1 91 ? -2.415 8.004 -14.232 1.00 88.19 91 CYS A C 1
ATOM 709 O O . CYS A 1 91 ? -1.638 8.948 -14.134 1.00 88.19 91 CYS A O 1
ATOM 711 N N . ARG A 1 92 ? -2.278 6.903 -13.474 1.00 90.25 92 ARG A N 1
ATOM 712 C CA . ARG A 1 92 ? -1.119 6.697 -12.578 1.00 90.25 92 ARG A CA 1
ATOM 713 C C . ARG A 1 92 ? 0.184 6.597 -13.366 1.00 90.25 92 ARG A C 1
ATOM 715 O O . ARG A 1 92 ? 1.160 7.257 -13.020 1.00 90.25 92 ARG A O 1
ATOM 722 N N . ALA A 1 93 ? 0.170 5.870 -14.480 1.00 91.69 93 ALA A N 1
ATOM 723 C CA . ALA A 1 93 ? 1.314 5.764 -15.382 1.00 91.69 93 ALA A CA 1
ATOM 724 C C . ALA A 1 93 ? 1.609 7.056 -16.176 1.00 91.69 93 ALA A C 1
ATOM 726 O O . ALA A 1 93 ? 2.617 7.121 -16.871 1.00 91.69 93 ALA A O 1
ATOM 727 N N . GLY A 1 94 ? 0.756 8.086 -16.084 1.00 88.81 94 GLY A N 1
ATOM 728 C CA . GLY A 1 94 ? 0.907 9.334 -16.841 1.00 88.81 94 GLY A CA 1
ATOM 729 C C . GLY A 1 94 ? 0.534 9.214 -18.316 1.00 88.81 94 GLY A C 1
ATOM 730 O O . GLY A 1 94 ? 0.963 10.036 -19.118 1.00 88.81 94 GLY A O 1
ATOM 731 N N . ALA A 1 95 ? -0.248 8.197 -18.671 1.00 90.38 95 ALA A N 1
ATOM 732 C CA . ALA A 1 95 ? -0.699 7.945 -20.027 1.00 90.38 95 ALA A CA 1
ATOM 733 C C . ALA A 1 95 ? -2.129 8.468 -20.239 1.00 90.38 95 ALA A C 1
ATOM 735 O O . ALA A 1 95 ? -2.960 8.429 -19.323 1.00 90.38 95 ALA A O 1
ATOM 736 N N . ALA A 1 96 ? -2.427 8.920 -21.460 1.00 86.56 96 ALA A N 1
ATOM 737 C CA . ALA A 1 96 ? -3.782 9.297 -21.848 1.00 86.56 96 ALA A CA 1
ATOM 738 C C . ALA A 1 96 ? -4.742 8.100 -21.670 1.00 86.56 96 ALA A C 1
ATOM 740 O O . ALA A 1 96 ? -4.373 6.966 -22.004 1.00 86.56 96 ALA A O 1
ATOM 741 N N . PRO A 1 97 ? -5.958 8.302 -21.128 1.00 85.31 97 PRO A N 1
ATOM 742 C CA . PRO A 1 97 ? -6.981 7.262 -21.118 1.00 85.31 97 PRO A CA 1
ATOM 743 C C . PRO A 1 97 ? -7.249 6.745 -22.535 1.00 85.31 97 PRO A C 1
ATOM 745 O O . PRO A 1 97 ? -7.235 7.529 -23.474 1.00 85.31 97 PRO A O 1
ATOM 748 N N . VAL A 1 98 ? -7.544 5.449 -22.669 1.00 85.44 98 VAL A N 1
ATOM 749 C CA . VAL A 1 98 ? -7.793 4.763 -23.953 1.00 85.44 98 VAL A CA 1
ATOM 750 C C . VAL A 1 98 ? -6.537 4.669 -24.828 1.00 85.44 98 VAL A C 1
ATOM 752 O O . VAL A 1 98 ? -5.969 3.584 -24.924 1.00 85.44 98 VAL A O 1
ATOM 755 N N . ASP A 1 99 ? -6.036 5.780 -25.366 1.00 88.12 99 ASP A N 1
ATOM 756 C CA . ASP A 1 99 ? -4.922 5.794 -26.328 1.00 88.12 99 ASP A CA 1
ATOM 757 C C . ASP A 1 99 ? -3.609 5.287 -25.715 1.00 88.12 99 ASP A C 1
ATOM 759 O O . ASP A 1 99 ? -2.831 4.565 -26.336 1.00 88.12 99 ASP A O 1
ATOM 763 N N . GLY A 1 100 ? -3.365 5.632 -24.449 1.00 87.88 100 GLY A N 1
ATOM 764 C CA . GLY A 1 100 ? -2.159 5.251 -23.720 1.00 87.88 100 GLY A CA 1
ATOM 765 C C . GLY A 1 100 ? -2.238 3.895 -23.014 1.00 87.88 100 GLY A C 1
ATOM 766 O O . GLY A 1 100 ? -1.260 3.487 -22.377 1.00 87.88 100 GLY A O 1
ATOM 767 N N . ALA A 1 101 ? -3.377 3.195 -23.091 1.00 89.44 101 ALA A N 1
ATOM 768 C CA . ALA A 1 101 ? -3.631 1.977 -22.319 1.00 89.44 101 ALA A CA 1
ATOM 769 C C . ALA A 1 101 ? -2.686 0.822 -22.683 1.00 89.44 101 ALA A C 1
ATOM 771 O O . ALA A 1 101 ? -2.284 0.062 -21.806 1.00 89.44 101 ALA A O 1
ATOM 772 N N . GLY A 1 102 ? -2.280 0.733 -23.952 1.00 91.94 102 GLY A N 1
ATOM 773 C CA . GLY A 1 102 ? -1.324 -0.267 -24.435 1.00 91.94 102 GLY A CA 1
ATOM 774 C C . GLY A 1 102 ? 0.146 0.086 -24.190 1.00 91.94 102 GLY A C 1
ATOM 775 O O . GLY A 1 102 ? 1.029 -0.649 -24.626 1.00 91.94 102 GLY A O 1
ATOM 776 N N . SER A 1 103 ? 0.446 1.216 -23.538 1.00 94.31 103 SER A N 1
ATOM 777 C CA . SER A 1 103 ? 1.837 1.631 -23.358 1.00 94.31 103 SER A CA 1
ATOM 778 C C . SER A 1 103 ? 2.597 0.679 -22.418 1.00 94.31 103 SER A C 1
ATOM 780 O O . SER A 1 103 ? 2.044 0.214 -21.413 1.00 94.31 103 SER A O 1
ATOM 782 N N . PRO A 1 104 ? 3.905 0.448 -22.650 1.00 93.38 104 PRO A N 1
ATOM 783 C CA . PRO A 1 104 ? 4.711 -0.395 -21.768 1.00 93.38 104 PRO A CA 1
ATOM 784 C C . PRO A 1 104 ? 4.717 0.072 -20.305 1.00 93.38 104 PRO A C 1
ATOM 786 O O . PRO A 1 104 ? 4.882 -0.739 -19.400 1.00 93.38 104 PRO A O 1
ATOM 789 N N . ALA A 1 105 ? 4.559 1.376 -20.051 1.00 91.81 105 ALA A N 1
ATOM 790 C CA . ALA A 1 105 ? 4.473 1.918 -18.696 1.00 91.81 105 ALA A CA 1
ATOM 791 C C . ALA A 1 105 ? 3.194 1.473 -17.974 1.00 91.81 105 ALA A C 1
ATOM 793 O O . ALA A 1 105 ? 3.264 1.033 -16.828 1.00 91.81 105 ALA A O 1
ATOM 794 N N . VAL A 1 106 ? 2.049 1.519 -18.660 1.00 95.12 106 VAL A N 1
ATOM 795 C CA . VAL A 1 106 ? 0.768 1.059 -18.111 1.00 95.12 106 VAL A CA 1
ATOM 796 C C . VAL A 1 106 ? 0.807 -0.437 -17.830 1.00 95.12 106 VAL A C 1
ATOM 798 O O . VAL A 1 106 ? 0.449 -0.853 -16.731 1.00 95.12 106 VAL A O 1
ATOM 801 N N . GLN A 1 107 ? 1.310 -1.238 -18.772 1.00 94.81 107 GLN A N 1
ATOM 802 C CA . GLN A 1 107 ? 1.397 -2.687 -18.598 1.00 94.81 107 GLN A CA 1
ATOM 803 C C . GLN A 1 107 ? 2.308 -3.078 -17.427 1.00 94.81 107 GLN A C 1
ATOM 805 O O . GLN A 1 107 ? 1.945 -3.937 -16.625 1.00 94.81 107 GLN A O 1
ATOM 810 N N . ARG A 1 108 ? 3.473 -2.430 -17.282 1.00 94.75 108 ARG A N 1
ATOM 811 C CA . ARG A 1 108 ? 4.375 -2.683 -16.146 1.00 94.75 108 ARG A CA 1
ATOM 812 C C . ARG A 1 108 ? 3.735 -2.330 -14.810 1.00 94.75 108 ARG A C 1
ATOM 814 O O . ARG A 1 108 ? 3.871 -3.102 -13.866 1.00 94.75 108 ARG A O 1
ATOM 821 N N . LEU A 1 109 ? 3.053 -1.187 -14.724 1.00 95.38 109 LEU A N 1
ATOM 822 C CA . LEU A 1 109 ? 2.398 -0.772 -13.486 1.00 95.38 109 LEU A CA 1
ATOM 823 C C . LEU A 1 109 ? 1.211 -1.684 -13.146 1.00 95.38 109 LEU A C 1
ATOM 825 O O . LEU A 1 109 ? 1.043 -2.044 -11.984 1.00 95.38 109 LEU A O 1
ATOM 829 N N . GLN A 1 110 ? 0.436 -2.105 -14.150 1.00 95.31 110 GLN A N 1
ATOM 830 C CA . GLN A 1 110 ? -0.623 -3.102 -13.985 1.00 95.31 110 GLN A CA 1
ATOM 831 C C . GLN A 1 110 ? -0.047 -4.403 -13.419 1.00 95.31 110 GLN A C 1
ATOM 833 O O . GLN A 1 110 ? -0.492 -4.855 -12.370 1.00 95.31 110 GLN A O 1
ATOM 838 N N . PHE A 1 111 ? 0.997 -4.945 -14.056 1.00 96.25 111 PHE A N 1
ATOM 839 C CA . PHE A 1 111 ? 1.671 -6.159 -13.598 1.00 96.25 111 PHE A CA 1
ATOM 840 C C . PHE A 1 111 ? 2.212 -6.010 -12.172 1.00 96.25 111 PHE A C 1
ATOM 842 O O . PHE A 1 111 ? 2.069 -6.915 -11.357 1.00 96.25 111 PHE A O 1
ATOM 849 N N . PHE A 1 112 ? 2.809 -4.860 -11.838 1.00 96.75 112 PHE A N 1
ATOM 850 C CA . PHE A 1 112 ? 3.297 -4.599 -10.486 1.00 96.75 112 PHE A CA 1
ATOM 851 C C . PHE A 1 112 ? 2.179 -4.676 -9.438 1.00 96.75 112 PHE A C 1
ATOM 853 O O . PHE A 1 112 ? 2.416 -5.204 -8.358 1.00 96.75 112 PHE A O 1
ATOM 860 N N . ILE A 1 113 ? 0.985 -4.165 -9.740 1.00 93.94 113 ILE A N 1
ATOM 861 C CA . ILE A 1 113 ? -0.124 -4.116 -8.782 1.00 93.94 113 ILE A CA 1
ATOM 862 C C . ILE A 1 113 ? -0.872 -5.452 -8.694 1.00 93.94 113 ILE A C 1
ATOM 864 O O . ILE A 1 113 ? -1.282 -5.811 -7.595 1.00 93.94 113 ILE A O 1
ATOM 868 N N . SER A 1 114 ? -1.078 -6.161 -9.811 1.00 92.62 114 SER A N 1
ATOM 869 C CA . SER A 1 114 ? -1.931 -7.360 -9.835 1.00 92.62 114 SER A CA 1
ATOM 870 C C . SER A 1 114 ? -1.175 -8.688 -9.795 1.00 92.62 114 SER A C 1
ATOM 872 O O . SER A 1 114 ? -1.629 -9.604 -9.121 1.00 92.62 114 SER A O 1
ATOM 874 N N . GLU A 1 115 ? -0.030 -8.797 -10.474 1.00 95.12 115 GLU A N 1
ATOM 875 C CA . GLU A 1 115 ? 0.643 -10.091 -10.704 1.00 95.12 115 GLU A CA 1
ATOM 876 C C . GLU A 1 115 ? 1.955 -10.251 -9.928 1.00 95.12 115 GLU A C 1
ATOM 878 O O . GLU A 1 115 ? 2.446 -11.358 -9.707 1.00 95.12 115 GLU A O 1
ATOM 883 N N . SER A 1 116 ? 2.590 -9.141 -9.558 1.00 95.69 116 SER A N 1
ATOM 884 C CA . SER A 1 116 ? 3.895 -9.175 -8.912 1.00 95.69 116 SER A CA 1
ATOM 885 C C . SER A 1 116 ? 3.786 -9.706 -7.484 1.00 95.69 116 SER A C 1
ATOM 887 O O . SER A 1 116 ? 3.046 -9.177 -6.663 1.00 95.69 116 SER A O 1
ATOM 889 N N . THR A 1 117 ? 4.598 -10.710 -7.157 1.00 95.31 117 THR A N 1
ATOM 890 C CA . THR A 1 117 ? 4.537 -11.473 -5.899 1.00 95.31 117 THR A CA 1
ATOM 891 C C . THR A 1 117 ? 5.200 -10.760 -4.709 1.00 95.31 117 THR A C 1
ATOM 893 O O . THR A 1 117 ? 5.951 -11.379 -3.952 1.00 95.31 117 THR A O 1
ATOM 896 N N . TRP A 1 118 ? 5.029 -9.441 -4.571 1.00 95.38 118 TRP A N 1
ATOM 897 C CA . TRP A 1 118 ? 5.495 -8.724 -3.378 1.00 95.38 118 TRP A CA 1
ATOM 898 C C . TRP A 1 118 ? 4.492 -8.881 -2.234 1.00 95.38 118 TRP A C 1
ATOM 900 O O . TRP A 1 118 ? 3.291 -9.025 -2.441 1.00 95.38 118 TRP A O 1
ATOM 910 N N . ASP A 1 119 ? 5.009 -8.866 -1.011 1.00 94.88 119 ASP A N 1
ATOM 911 C CA . ASP A 1 119 ? 4.226 -9.110 0.194 1.00 94.88 119 ASP A CA 1
ATOM 912 C C . ASP A 1 119 ? 3.685 -7.785 0.747 1.00 94.88 119 ASP A C 1
ATOM 914 O O . ASP A 1 119 ? 4.440 -6.933 1.230 1.00 94.88 119 ASP A O 1
ATOM 918 N N . ALA A 1 120 ? 2.366 -7.603 0.657 1.00 93.25 120 ALA A N 1
ATOM 919 C CA . ALA A 1 120 ? 1.703 -6.403 1.152 1.00 93.25 120 ALA A CA 1
ATOM 920 C C . ALA A 1 120 ? 1.787 -6.251 2.677 1.00 93.25 120 ALA A C 1
ATOM 922 O O . ALA A 1 120 ? 1.853 -5.121 3.162 1.00 93.25 120 ALA A O 1
ATOM 923 N N . GLY A 1 121 ? 1.846 -7.362 3.419 1.00 95.75 121 GLY A N 1
ATOM 924 C CA . GLY A 1 121 ? 2.072 -7.365 4.861 1.00 95.75 121 GLY A CA 1
ATOM 925 C C . GLY A 1 121 ? 3.445 -6.795 5.194 1.00 95.75 121 GLY A C 1
ATOM 926 O O . GLY A 1 121 ? 3.531 -5.806 5.913 1.00 95.75 121 GLY A O 1
ATOM 927 N N . LYS A 1 122 ? 4.509 -7.302 4.559 1.00 97.00 122 LYS A N 1
ATOM 928 C CA . LYS A 1 122 ? 5.879 -6.786 4.765 1.00 97.00 122 LYS A CA 1
ATOM 929 C C . LYS A 1 122 ? 6.036 -5.324 4.363 1.00 97.00 122 LYS A C 1
ATOM 931 O O . LYS A 1 122 ? 6.735 -4.570 5.039 1.00 97.00 122 LYS A O 1
ATOM 936 N N . ALA A 1 123 ? 5.394 -4.904 3.271 1.00 96.31 123 ALA A N 1
ATOM 937 C CA . ALA A 1 123 ? 5.374 -3.495 2.886 1.00 96.31 123 ALA A CA 1
ATOM 938 C C . ALA A 1 123 ? 4.687 -2.640 3.963 1.00 96.31 123 ALA A C 1
ATOM 940 O O . ALA A 1 123 ? 5.184 -1.573 4.322 1.00 96.31 123 ALA A O 1
ATOM 941 N N . ASN A 1 124 ? 3.573 -3.117 4.518 1.00 97.12 124 ASN A N 1
ATOM 942 C CA . ASN A 1 124 ? 2.885 -2.430 5.598 1.00 97.12 124 ASN A CA 1
ATOM 943 C C . ASN A 1 124 ? 3.714 -2.392 6.889 1.00 97.12 124 ASN A C 1
ATOM 945 O O . ASN A 1 124 ? 3.840 -1.328 7.486 1.00 97.12 124 ASN A O 1
ATOM 949 N N . ASP A 1 125 ? 4.334 -3.500 7.281 1.00 97.56 125 ASP A N 1
ATOM 950 C CA . ASP A 1 125 ? 5.176 -3.585 8.476 1.00 97.56 125 ASP A CA 1
ATOM 951 C C . ASP A 1 125 ? 6.353 -2.615 8.394 1.00 97.56 125 ASP A C 1
ATOM 953 O O . ASP A 1 125 ? 6.597 -1.858 9.334 1.00 97.56 125 ASP A O 1
ATOM 957 N N . ARG A 1 126 ? 7.015 -2.540 7.230 1.00 97.69 126 ARG A N 1
ATOM 958 C CA . ARG A 1 126 ? 8.091 -1.570 6.994 1.00 97.69 126 ARG A CA 1
ATOM 959 C C . ARG A 1 126 ? 7.604 -0.126 7.122 1.00 97.69 126 ARG A C 1
ATOM 961 O O . ARG A 1 126 ? 8.287 0.712 7.707 1.00 97.69 126 ARG A O 1
ATOM 968 N N . ARG A 1 127 ? 6.404 0.173 6.614 1.00 97.12 127 ARG A N 1
ATOM 969 C CA . ARG A 1 127 ? 5.770 1.490 6.786 1.00 97.12 127 ARG A CA 1
ATOM 970 C C . ARG A 1 127 ? 5.492 1.786 8.263 1.00 97.12 127 ARG A C 1
ATOM 972 O O . ARG A 1 127 ? 5.763 2.897 8.708 1.00 97.12 127 ARG A O 1
ATOM 979 N N . LEU A 1 128 ? 4.965 0.821 9.019 1.00 97.25 128 LEU A N 1
ATOM 980 C CA . LEU A 1 128 ? 4.654 0.988 10.442 1.00 97.25 128 LEU A CA 1
ATOM 981 C C . LEU A 1 128 ? 5.907 1.154 11.301 1.00 97.25 128 LEU A C 1
ATOM 983 O O . LEU A 1 128 ? 5.897 1.965 12.221 1.00 97.25 128 LEU A O 1
ATOM 987 N N . GLU A 1 129 ? 6.989 0.441 10.993 1.00 96.75 129 GLU A N 1
ATOM 988 C CA . GLU A 1 129 ? 8.290 0.627 11.639 1.00 96.75 129 GLU A CA 1
ATOM 989 C C . GLU A 1 129 ? 8.753 2.084 11.518 1.00 96.75 129 GLU A C 1
ATOM 991 O O . GLU A 1 129 ? 9.042 2.728 12.524 1.00 96.75 129 GLU A O 1
ATOM 996 N N . 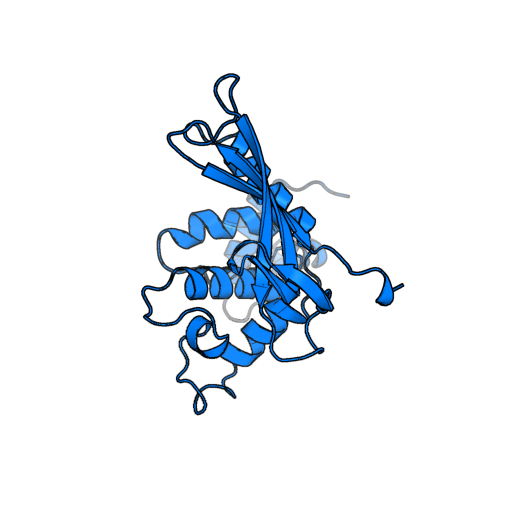MET A 1 130 ? 8.712 2.640 10.303 1.00 95.81 130 MET A N 1
ATOM 997 C CA . MET A 1 130 ? 9.089 4.033 10.053 1.00 95.81 130 MET A CA 1
ATOM 998 C C . MET A 1 130 ? 8.207 5.027 10.819 1.00 95.81 130 MET A C 1
ATOM 1000 O O . MET A 1 130 ? 8.718 6.009 11.359 1.00 95.81 130 MET A O 1
ATOM 1004 N N . LEU A 1 131 ? 6.894 4.777 10.877 1.00 95.75 131 LEU A N 1
ATOM 1005 C CA . LEU A 1 131 ? 5.951 5.629 11.607 1.00 95.75 131 LEU A CA 1
ATOM 1006 C C . LEU A 1 131 ? 6.190 5.588 13.121 1.00 95.75 131 LEU A C 1
ATOM 1008 O O . LEU A 1 131 ? 6.107 6.623 13.776 1.00 95.75 131 LEU A O 1
ATOM 1012 N N . ARG A 1 132 ? 6.541 4.421 13.672 1.00 95.12 132 ARG A N 1
ATOM 1013 C CA . ARG A 1 132 ? 6.837 4.257 15.103 1.00 95.12 132 ARG A CA 1
ATOM 1014 C C . ARG A 1 132 ? 8.096 4.997 15.542 1.00 95.12 132 ARG A C 1
ATOM 1016 O O . ARG A 1 132 ? 8.163 5.418 16.690 1.00 95.12 132 ARG A O 1
ATOM 1023 N N . THR A 1 133 ? 9.085 5.135 14.660 1.00 94.25 133 THR A N 1
ATOM 1024 C CA . THR A 1 133 ? 10.370 5.775 14.987 1.00 94.25 133 THR A CA 1
ATOM 1025 C C . THR A 1 133 ? 10.409 7.274 14.700 1.00 94.25 133 THR A C 1
ATOM 1027 O O . THR A 1 133 ? 11.329 7.952 15.143 1.00 94.25 133 THR A O 1
ATOM 1030 N N . HIS A 1 134 ? 9.464 7.798 13.918 1.00 93.94 134 HIS A N 1
ATOM 1031 C CA . HIS A 1 134 ? 9.455 9.207 13.538 1.00 93.94 134 HIS A CA 1
ATOM 1032 C C . HIS A 1 134 ? 8.734 10.048 14.597 1.00 93.94 134 HIS A C 1
ATOM 1034 O O . HIS A 1 134 ? 7.588 9.763 14.928 1.00 93.94 134 HIS A O 1
ATOM 1040 N N . GLU A 1 135 ? 9.371 11.118 15.080 1.00 93.38 135 GLU A N 1
ATOM 1041 C CA . GLU A 1 135 ? 8.886 11.952 16.195 1.00 93.38 135 GLU A CA 1
ATOM 1042 C C . GLU A 1 135 ? 7.422 12.385 16.035 1.00 93.38 135 GLU A C 1
ATOM 1044 O O . GLU A 1 135 ? 6.617 12.201 16.939 1.00 93.38 135 GLU A O 1
ATOM 1049 N N . ALA A 1 136 ? 7.055 12.884 14.851 1.00 92.62 136 ALA A N 1
ATOM 1050 C CA . ALA A 1 136 ? 5.699 13.366 14.593 1.00 92.62 136 ALA A CA 1
ATOM 1051 C C . ALA A 1 136 ? 4.618 12.270 14.567 1.00 92.62 136 ALA A C 1
ATOM 1053 O O . ALA A 1 136 ? 3.446 12.613 14.608 1.00 92.62 136 ALA A O 1
ATOM 1054 N N . THR A 1 137 ? 4.978 10.988 14.434 1.00 95.62 137 THR A N 1
ATOM 1055 C CA . THR A 1 137 ? 4.022 9.876 14.256 1.00 95.62 137 THR A CA 1
ATOM 1056 C C . THR A 1 137 ? 4.184 8.758 15.281 1.00 95.62 137 THR A C 1
ATOM 1058 O O . THR A 1 137 ? 3.384 7.821 15.277 1.00 95.62 137 THR A O 1
ATOM 1061 N N . ALA A 1 138 ? 5.196 8.832 16.146 1.00 95.50 138 ALA A N 1
ATOM 1062 C CA . ALA A 1 138 ? 5.466 7.826 17.158 1.00 95.50 138 ALA A CA 1
ATOM 1063 C C . ALA A 1 138 ? 4.262 7.693 18.111 1.00 95.50 138 ALA A C 1
ATOM 1065 O O . ALA A 1 138 ? 3.746 8.702 18.596 1.00 95.50 138 ALA A O 1
ATOM 1066 N N . PRO A 1 139 ? 3.790 6.466 18.395 1.00 94.94 139 PRO A N 1
ATOM 1067 C CA . PRO A 1 139 ? 2.648 6.269 19.276 1.00 94.94 139 PRO A CA 1
ATOM 1068 C C . PRO A 1 139 ? 2.987 6.687 20.712 1.00 94.94 139 PRO A C 1
ATOM 1070 O O . PRO A 1 139 ? 4.079 6.424 21.213 1.00 94.94 139 PRO A O 1
ATOM 1073 N N . HIS A 1 140 ? 2.020 7.289 21.399 1.00 95.19 140 HIS A N 1
ATOM 1074 C CA . HIS A 1 140 ? 2.146 7.740 22.785 1.00 95.19 140 HIS A CA 1
ATOM 1075 C C . HIS A 1 140 ? 0.813 7.557 23.538 1.00 95.19 140 HIS A C 1
ATOM 1077 O O . HIS A 1 140 ? -0.223 7.374 22.893 1.00 95.19 140 HIS A O 1
ATOM 1083 N N . PRO A 1 141 ? 0.793 7.635 24.886 1.00 96.19 141 PRO A N 1
ATOM 1084 C CA . PRO A 1 141 ? -0.407 7.363 25.694 1.00 96.19 141 PRO A CA 1
ATOM 1085 C C . PRO A 1 141 ? -1.611 8.282 25.437 1.00 96.19 141 PRO A C 1
ATOM 1087 O O . PRO A 1 141 ? -2.715 7.974 25.868 1.00 96.19 141 PRO A O 1
ATOM 1090 N N . GLY A 1 142 ? -1.397 9.416 24.768 1.00 95.44 142 GLY A N 1
ATOM 1091 C CA . GLY A 1 142 ? -2.462 10.348 24.382 1.00 95.44 142 GLY A CA 1
ATOM 1092 C C . GLY A 1 142 ? -3.138 10.009 23.050 1.00 95.44 142 GLY A C 1
ATOM 1093 O O . GLY A 1 142 ? -4.113 10.660 22.695 1.00 95.44 142 GLY A O 1
ATOM 1094 N N . GLY A 1 143 ? -2.619 9.029 22.307 1.00 95.94 143 GLY A N 1
ATOM 1095 C CA . GLY A 1 143 ? -3.224 8.553 21.068 1.00 95.94 143 GLY A CA 1
ATOM 1096 C C . GLY A 1 143 ? -4.243 7.440 21.310 1.00 95.94 143 GLY A C 1
ATOM 1097 O O . GLY A 1 143 ? -4.161 6.696 22.287 1.00 95.94 143 GLY A O 1
ATOM 1098 N N . VAL A 1 144 ? -5.181 7.291 20.381 1.00 97.19 144 VAL A N 1
ATOM 1099 C CA . VAL A 1 144 ? -6.216 6.255 20.394 1.00 97.19 144 VAL A CA 1
ATOM 1100 C C . VAL A 1 144 ? -6.186 5.430 19.112 1.00 97.19 144 VAL A C 1
ATOM 1102 O O . VAL A 1 144 ? -5.766 5.894 18.049 1.00 97.19 144 VAL A O 1
ATOM 1105 N N . LEU A 1 145 ? -6.656 4.188 19.221 1.00 96.94 145 LEU A N 1
ATOM 1106 C CA . LEU A 1 145 ? -6.912 3.318 18.081 1.00 96.94 145 LEU A CA 1
ATOM 1107 C C . LEU A 1 145 ? -8.397 3.356 17.743 1.00 96.94 145 LEU A C 1
ATOM 1109 O O . LEU A 1 145 ? -9.241 3.054 18.584 1.00 96.94 145 LEU A O 1
ATOM 1113 N N . VAL A 1 146 ? -8.702 3.701 16.500 1.00 96.69 146 VAL A N 1
ATOM 1114 C CA . VAL A 1 146 ? -10.058 3.726 15.959 1.00 96.69 146 VAL A CA 1
ATOM 1115 C C . VAL A 1 146 ? -10.217 2.536 15.029 1.00 96.69 146 VAL A C 1
ATOM 1117 O O . VAL A 1 146 ? -9.392 2.333 14.139 1.00 96.69 146 VAL A O 1
ATOM 1120 N N . THR A 1 147 ? -11.271 1.751 15.242 1.00 96.81 147 THR A N 1
ATOM 1121 C CA . THR A 1 147 ? -11.690 0.707 14.304 1.00 96.81 147 THR A CA 1
ATOM 1122 C C . THR A 1 147 ? -13.000 1.135 13.672 1.00 96.81 147 THR A C 1
ATOM 1124 O O . THR A 1 147 ? -13.963 1.394 14.388 1.00 96.81 147 THR A O 1
ATOM 1127 N N . ASP A 1 148 ? -13.007 1.227 12.349 1.00 93.62 148 ASP A N 1
ATOM 1128 C CA . ASP A 1 148 ? -14.162 1.647 11.558 1.00 93.62 148 ASP A CA 1
ATOM 1129 C C . ASP A 1 148 ? -14.194 0.878 10.237 1.00 93.62 148 ASP A C 1
ATOM 1131 O O . ASP A 1 148 ? -13.141 0.532 9.678 1.00 93.62 148 ASP A O 1
ATOM 1135 N N . ASP A 1 149 ? -15.394 0.606 9.735 1.00 93.50 149 ASP A N 1
ATOM 1136 C CA . ASP A 1 149 ? -15.602 -0.037 8.447 1.00 93.50 149 ASP A CA 1
ATOM 1137 C C . ASP A 1 149 ? -16.022 0.968 7.371 1.00 93.50 149 ASP A C 1
ATOM 1139 O O . ASP A 1 149 ? -16.800 1.894 7.585 1.00 93.50 149 ASP A O 1
ATOM 1143 N N . SER A 1 150 ? -15.498 0.786 6.159 1.00 92.44 150 SER A N 1
ATOM 1144 C CA . SER A 1 150 ? -15.854 1.629 5.023 1.00 92.44 150 SER A CA 1
ATOM 1145 C C . SER A 1 150 ? -16.287 0.798 3.828 1.00 92.44 150 SER A C 1
ATOM 1147 O O . SER A 1 150 ? -15.538 -0.037 3.318 1.00 92.44 150 SER A O 1
ATOM 1149 N N . GLY A 1 151 ? -17.511 1.063 3.371 1.00 94.38 151 GLY A N 1
ATOM 1150 C CA . GLY A 1 151 ? -18.102 0.443 2.193 1.00 94.38 151 GLY A CA 1
ATOM 1151 C C . GLY A 1 151 ? -17.816 1.216 0.903 1.00 94.38 151 GLY A C 1
ATOM 1152 O O . GLY A 1 151 ? -17.980 2.438 0.851 1.00 94.38 151 GLY A O 1
ATOM 1153 N N . ASP A 1 152 ? -17.466 0.493 -0.160 1.00 93.81 152 ASP A N 1
ATOM 1154 C CA . ASP A 1 152 ? -17.363 1.008 -1.527 1.00 93.81 152 ASP A CA 1
ATOM 1155 C C . ASP A 1 152 ? -18.287 0.220 -2.463 1.00 93.81 152 ASP A C 1
ATOM 1157 O O . ASP A 1 152 ? -18.161 -0.999 -2.621 1.00 93.81 152 ASP A O 1
ATOM 1161 N N . ARG A 1 153 ? -19.244 0.920 -3.084 1.00 95.56 153 ARG A N 1
ATOM 1162 C CA . ARG A 1 153 ? -20.243 0.308 -3.969 1.00 95.56 153 ARG A CA 1
ATOM 1163 C C . ARG A 1 153 ? -19.569 -0.243 -5.223 1.00 95.56 153 ARG A C 1
ATOM 1165 O O . ARG A 1 153 ? -18.737 0.424 -5.838 1.00 95.56 153 ARG A O 1
ATOM 1172 N N . LYS A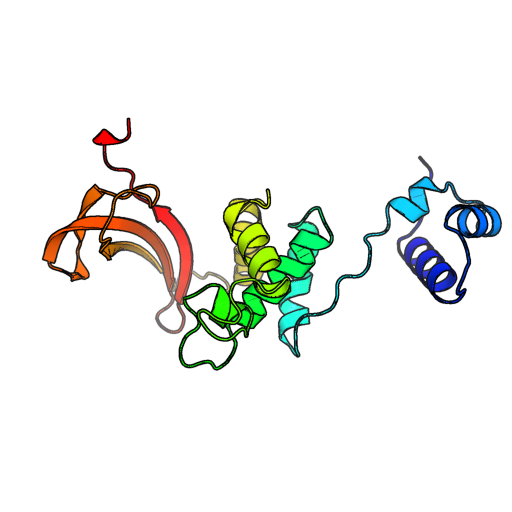 1 154 ? -19.984 -1.434 -5.657 1.00 94.56 154 LYS A N 1
ATOM 1173 C CA . LYS A 1 154 ? -19.484 -2.079 -6.878 1.00 94.56 154 LYS A CA 1
ATOM 1174 C C . LYS A 1 154 ? -20.628 -2.418 -7.823 1.00 94.56 154 LYS A C 1
ATOM 1176 O O . LYS A 1 154 ? -21.670 -2.915 -7.409 1.00 94.56 154 LYS A O 1
ATOM 1181 N N . GLY A 1 155 ? -20.413 -2.166 -9.112 1.00 93.62 155 GLY A N 1
ATOM 1182 C CA . GLY A 1 155 ? -21.393 -2.452 -10.165 1.00 93.62 155 GLY A CA 1
ATOM 1183 C C . GLY A 1 155 ? -21.379 -3.890 -10.695 1.00 93.62 155 GLY A C 1
ATOM 1184 O O . GLY A 1 155 ? -22.233 -4.226 -11.502 1.00 93.62 155 GLY A O 1
ATOM 1185 N N . GLY A 1 156 ? -20.430 -4.734 -10.278 1.00 92.44 156 GLY A N 1
ATOM 1186 C CA . GLY A 1 156 ? -20.277 -6.101 -10.787 1.00 92.44 156 GLY A CA 1
ATOM 1187 C C . GLY A 1 156 ? -19.726 -7.066 -9.738 1.00 92.44 156 GLY A C 1
ATOM 1188 O O . GLY A 1 156 ? -19.647 -6.719 -8.560 1.00 92.44 156 GLY A O 1
ATOM 1189 N N . THR A 1 157 ? -19.339 -8.265 -10.180 1.00 93.12 157 THR A N 1
ATOM 1190 C CA . THR A 1 157 ? -18.944 -9.397 -9.316 1.00 93.12 157 THR A CA 1
ATOM 1191 C C . THR A 1 157 ? -17.460 -9.771 -9.398 1.00 93.12 157 THR A C 1
ATOM 1193 O O . THR A 1 157 ? -17.005 -10.632 -8.659 1.00 93.12 157 THR A O 1
ATOM 1196 N N . ALA A 1 158 ? -16.682 -9.121 -10.270 1.00 91.44 158 ALA A N 1
ATOM 1197 C CA . ALA A 1 158 ? -15.285 -9.489 -10.528 1.00 91.44 158 ALA A CA 1
ATOM 1198 C C . ALA A 1 158 ? -14.288 -9.029 -9.445 1.00 91.44 158 ALA A C 1
ATOM 1200 O O . ALA A 1 158 ? -13.132 -9.439 -9.450 1.00 91.44 158 ALA A O 1
ATOM 1201 N N . THR A 1 159 ? -14.689 -8.128 -8.543 1.00 91.25 159 THR A N 1
ATOM 1202 C CA . THR A 1 159 ? -13.816 -7.662 -7.456 1.00 91.25 159 THR A CA 1
ATOM 1203 C C . THR A 1 159 ? -13.827 -8.678 -6.318 1.00 91.25 159 THR A C 1
ATOM 1205 O O . THR A 1 159 ? -14.897 -9.063 -5.860 1.00 91.25 159 THR A O 1
ATOM 1208 N N . ALA A 1 160 ? -12.655 -9.079 -5.824 1.00 91.56 160 ALA A N 1
ATOM 1209 C CA . ALA A 1 160 ? -12.568 -9.931 -4.640 1.00 91.56 160 ALA A CA 1
ATOM 1210 C C . ALA A 1 160 ? -13.357 -9.326 -3.462 1.00 91.56 160 ALA A C 1
ATOM 1212 O O . ALA A 1 160 ? -13.390 -8.104 -3.294 1.00 91.56 160 ALA A O 1
ATOM 1213 N N . HIS A 1 161 ? -13.987 -10.185 -2.656 1.00 94.94 161 HIS A N 1
ATOM 1214 C CA . HIS A 1 161 ? -14.804 -9.809 -1.491 1.00 94.94 161 HIS A CA 1
ATOM 1215 C C . HIS A 1 161 ? -16.081 -9.012 -1.806 1.00 94.94 161 HIS A C 1
ATOM 1217 O O . HIS A 1 161 ? -16.753 -8.532 -0.890 1.00 94.94 161 HIS A O 1
ATOM 1223 N N . VAL A 1 162 ? -16.440 -8.847 -3.083 1.00 96.06 162 VAL A N 1
ATOM 1224 C CA . VAL A 1 162 ? -17.676 -8.158 -3.454 1.00 96.06 162 VAL A CA 1
ATOM 1225 C C . VAL A 1 162 ? -18.899 -9.001 -3.111 1.00 96.06 162 VAL A C 1
ATOM 1227 O O . VAL A 1 162 ? -18.907 -10.219 -3.276 1.00 96.06 162 VAL A O 1
ATOM 1230 N N . GLY A 1 163 ? -19.959 -8.345 -2.657 1.00 94.31 163 GLY A N 1
ATOM 1231 C CA . GLY A 1 163 ? -21.247 -8.984 -2.433 1.00 94.31 163 GLY A CA 1
ATOM 1232 C C . GLY A 1 163 ? -22.263 -8.019 -1.842 1.00 94.31 163 GLY A C 1
ATOM 1233 O O . GLY A 1 163 ? -21.984 -6.833 -1.652 1.00 94.31 163 GLY A O 1
ATOM 1234 N N . ARG A 1 164 ? -23.456 -8.533 -1.530 1.00 94.62 164 ARG A N 1
ATOM 1235 C CA . ARG A 1 164 ? -24.487 -7.779 -0.805 1.00 94.62 164 ARG A CA 1
ATOM 1236 C C . ARG A 1 164 ? -24.047 -7.581 0.644 1.00 94.62 164 ARG A C 1
ATOM 1238 O O . ARG A 1 164 ? -24.036 -8.532 1.418 1.00 94.62 164 ARG A O 1
ATOM 1245 N N . GLN A 1 165 ? -23.690 -6.351 0.990 1.00 94.81 165 GLN A N 1
ATOM 1246 C CA . GLN A 1 165 ? -23.167 -5.965 2.303 1.00 94.81 165 GLN A CA 1
ATOM 1247 C C . GLN A 1 165 ? -23.820 -4.656 2.754 1.00 94.81 165 GLN A C 1
ATOM 1249 O O . GLN A 1 165 ? -24.309 -3.890 1.920 1.00 94.81 165 GLN A O 1
ATOM 1254 N N . TRP A 1 166 ? -23.862 -4.394 4.062 1.00 94.81 166 TRP A N 1
ATOM 1255 C CA . TRP A 1 166 ? -24.267 -3.082 4.570 1.00 94.81 166 TRP A CA 1
ATOM 1256 C C . TRP A 1 166 ? -23.193 -2.050 4.216 1.00 94.81 166 TRP A C 1
ATOM 1258 O O . TRP A 1 166 ? -22.041 -2.195 4.607 1.00 94.81 166 TRP A O 1
ATOM 1268 N N . LEU A 1 167 ? -23.552 -1.021 3.449 1.00 94.88 167 LEU A N 1
ATOM 1269 C CA . LEU A 1 167 ? -22.633 0.042 3.051 1.00 94.88 167 LEU A CA 1
ATOM 1270 C C . LEU A 1 167 ? -22.939 1.283 3.888 1.00 94.88 167 LEU A C 1
ATOM 1272 O O . LEU A 1 167 ? -23.835 2.051 3.533 1.00 94.88 167 LEU A O 1
ATOM 1276 N N . GLY A 1 168 ? -22.190 1.494 4.976 1.00 91.06 168 GLY A N 1
ATOM 1277 C CA . GLY A 1 168 ? -22.454 2.561 5.954 1.00 91.06 168 GLY A CA 1
ATOM 1278 C C . GLY A 1 168 ? -22.669 3.945 5.329 1.00 91.06 168 GLY A C 1
ATOM 1279 O O . GLY A 1 168 ? -23.659 4.610 5.625 1.00 91.06 168 GLY A O 1
ATOM 1280 N N . ARG A 1 169 ? -21.827 4.326 4.354 1.00 89.31 169 ARG A N 1
ATOM 1281 C CA . ARG A 1 169 ? -21.935 5.598 3.604 1.00 89.31 169 ARG A CA 1
ATOM 1282 C C . ARG A 1 169 ? -23.230 5.771 2.810 1.00 89.31 169 ARG A C 1
ATOM 1284 O O . ARG A 1 169 ? -23.607 6.899 2.520 1.00 89.31 169 ARG A O 1
ATOM 1291 N N . LEU A 1 170 ? -23.862 4.676 2.393 1.00 92.62 170 LEU A N 1
ATOM 1292 C CA . LEU A 1 170 ? -25.132 4.700 1.663 1.00 92.62 170 LEU A CA 1
ATOM 1293 C C . LEU A 1 170 ? -26.328 4.384 2.566 1.00 92.62 170 LEU A C 1
ATOM 1295 O O . LEU A 1 170 ? -27.456 4.394 2.077 1.00 92.62 170 LEU A O 1
ATOM 1299 N N . SER A 1 171 ? -26.078 4.057 3.840 1.00 94.50 171 SER A N 1
ATOM 1300 C CA . SER A 1 171 ? -27.084 3.668 4.833 1.00 94.50 171 SER A CA 1
ATOM 1301 C C . SER A 1 171 ? -28.050 2.591 4.324 1.00 94.50 171 SER A C 1
ATOM 1303 O O . SER A 1 171 ? -29.254 2.646 4.569 1.00 94.50 171 SER A O 1
ATOM 1305 N N . LYS A 1 172 ? -27.528 1.621 3.563 1.00 95.62 172 LYS A N 1
ATOM 1306 C CA . LYS A 1 172 ? -28.312 0.523 2.988 1.00 95.62 172 LYS A CA 1
ATOM 1307 C C . LYS A 1 172 ? -27.449 -0.696 2.687 1.00 95.62 172 LYS A C 1
ATOM 1309 O O . LYS A 1 172 ? -26.239 -0.585 2.485 1.00 95.62 172 LYS A O 1
ATOM 1314 N N . THR A 1 173 ? -28.096 -1.849 2.545 1.00 95.56 173 THR A N 1
ATOM 1315 C CA . THR A 1 173 ? -27.475 -3.042 1.961 1.00 95.56 173 THR A CA 1
ATOM 1316 C C . THR A 1 173 ? -27.480 -2.951 0.437 1.00 95.56 173 THR A C 1
ATOM 1318 O O . THR A 1 173 ? -28.542 -2.902 -0.182 1.00 95.56 173 THR A O 1
ATOM 1321 N N . ASP A 1 174 ? -26.306 -2.987 -0.185 1.00 95.56 174 ASP A N 1
ATOM 1322 C CA . ASP A 1 174 ? -26.138 -2.958 -1.645 1.00 95.56 174 ASP A CA 1
ATOM 1323 C C . ASP A 1 174 ? -24.919 -3.810 -2.040 1.00 95.56 174 ASP A C 1
ATOM 1325 O O . ASP A 1 174 ? -24.225 -4.357 -1.183 1.00 95.56 174 ASP A O 1
ATOM 1329 N N . ASN A 1 175 ? -24.674 -3.971 -3.337 1.00 95.75 175 ASN A N 1
ATOM 1330 C CA . ASN A 1 175 ? -23.490 -4.659 -3.830 1.00 95.75 175 ASN A CA 1
ATOM 1331 C C . ASN A 1 175 ? -22.242 -3.782 -3.645 1.00 95.75 175 ASN A C 1
ATOM 1333 O O . ASN A 1 175 ? -22.170 -2.654 -4.147 1.00 95.75 175 ASN A O 1
ATOM 1337 N N . GLY A 1 176 ? -21.241 -4.296 -2.941 1.00 95.62 176 GLY A N 1
ATOM 1338 C CA . GLY A 1 176 ? -20.017 -3.559 -2.658 1.00 95.62 176 GLY A CA 1
ATOM 1339 C C . GLY A 1 176 ? -18.965 -4.397 -1.954 1.00 95.62 176 GLY A C 1
ATOM 1340 O O . GLY A 1 176 ? -19.151 -5.594 -1.739 1.00 95.62 176 GLY A O 1
ATOM 1341 N N . ILE A 1 177 ? -17.858 -3.742 -1.622 1.00 96.06 177 ILE A N 1
ATOM 1342 C CA . ILE A 1 177 ? -16.830 -4.249 -0.711 1.00 96.06 177 ILE A CA 1
ATOM 1343 C C . ILE A 1 177 ? -16.907 -3.448 0.586 1.00 96.06 177 ILE A C 1
ATOM 1345 O O . ILE A 1 177 ? -17.129 -2.238 0.534 1.00 96.06 177 ILE A O 1
ATOM 1349 N N . VAL A 1 178 ? -16.716 -4.100 1.727 1.00 96.19 178 VAL A N 1
ATOM 1350 C CA . VAL A 1 178 ? -16.550 -3.435 3.024 1.00 96.19 178 VAL A CA 1
ATOM 1351 C C . VAL A 1 178 ? -15.148 -3.741 3.521 1.00 96.19 178 VAL A C 1
ATOM 1353 O O . VAL A 1 178 ? -14.741 -4.899 3.551 1.00 96.19 178 VAL A O 1
ATOM 1356 N N . THR A 1 179 ? -14.403 -2.707 3.894 1.00 95.56 179 THR A N 1
ATOM 1357 C CA . THR A 1 179 ? -13.059 -2.844 4.460 1.00 95.56 179 THR A CA 1
ATOM 1358 C C . THR A 1 179 ? -13.075 -2.337 5.886 1.00 95.56 179 THR A C 1
ATOM 1360 O O . THR A 1 179 ? -13.396 -1.173 6.114 1.00 95.56 179 THR A O 1
ATOM 1363 N N . VAL A 1 180 ? -12.690 -3.190 6.831 1.00 95.38 180 VAL A N 1
ATOM 1364 C CA . VAL A 1 180 ? -12.453 -2.789 8.218 1.00 95.38 180 VAL A CA 1
ATOM 1365 C C . VAL A 1 180 ? -11.048 -2.217 8.307 1.00 95.38 180 VAL A C 1
ATOM 1367 O O . VAL A 1 180 ? -10.083 -2.830 7.842 1.00 95.38 180 VAL A O 1
ATOM 1370 N N . THR A 1 181 ? -10.928 -1.030 8.884 1.00 95.94 181 THR A N 1
ATOM 1371 C CA . THR A 1 181 ? -9.654 -0.340 9.064 1.00 95.94 181 THR A CA 1
ATOM 1372 C C . THR A 1 181 ? -9.388 -0.096 10.534 1.00 95.94 181 THR A C 1
ATOM 1374 O O . THR A 1 181 ? -10.292 0.252 11.288 1.00 95.94 181 THR A O 1
ATOM 1377 N N . THR A 1 182 ? -8.129 -0.253 10.933 1.00 97.06 182 THR A N 1
ATOM 1378 C CA . THR A 1 182 ? -7.638 0.246 12.218 1.00 97.06 182 THR A CA 1
ATOM 1379 C C . THR A 1 182 ? -6.744 1.444 11.948 1.00 97.06 182 THR A C 1
ATOM 1381 O O . THR A 1 182 ? -5.819 1.360 11.139 1.00 97.06 182 THR A O 1
ATOM 1384 N N . VAL A 1 183 ? -7.011 2.556 12.618 1.00 96.75 183 VAL A N 1
ATOM 1385 C CA . VAL A 1 183 ? -6.326 3.840 12.449 1.00 96.75 183 VAL A CA 1
ATOM 1386 C C . VAL A 1 183 ? -5.799 4.287 13.806 1.00 96.75 183 VAL A C 1
ATOM 1388 O O . VAL A 1 183 ? -6.497 4.158 14.807 1.00 96.75 183 VAL A O 1
ATOM 1391 N N . TRP A 1 184 ? -4.581 4.821 13.849 1.00 97.38 184 TRP A N 1
ATOM 1392 C CA . TRP A 1 184 ? -4.081 5.534 15.026 1.00 97.38 184 TRP A CA 1
ATOM 1393 C C . TRP A 1 184 ? -4.295 7.039 14.848 1.00 97.38 184 TRP A C 1
ATOM 1395 O O . TRP A 1 184 ? -4.119 7.550 13.738 1.00 97.38 184 TRP A O 1
ATOM 1405 N N . THR A 1 185 ? -4.672 7.739 15.919 1.00 97.06 185 THR A N 1
ATOM 1406 C CA . THR A 1 185 ? -4.818 9.203 15.941 1.00 97.06 185 THR A CA 1
ATOM 1407 C C . THR A 1 185 ? -4.561 9.778 17.331 1.00 97.06 185 THR A C 1
ATOM 1409 O O . THR A 1 185 ? -4.926 9.165 18.330 1.00 97.06 185 THR A O 1
ATOM 1412 N N . ASP A 1 186 ? -3.979 10.972 17.400 1.00 95.62 186 ASP A N 1
ATOM 1413 C CA . ASP A 1 186 ? -3.845 11.797 18.615 1.00 95.62 186 ASP A CA 1
ATOM 1414 C C . ASP A 1 186 ? -4.704 13.078 18.550 1.00 95.62 186 ASP A C 1
ATOM 1416 O O . ASP A 1 186 ? -4.553 13.991 19.361 1.00 95.62 186 ASP A O 1
ATOM 1420 N N . GLY A 1 187 ? -5.585 13.172 17.547 1.00 92.69 187 GLY A N 1
ATOM 1421 C CA . GLY A 1 187 ? -6.387 14.360 17.249 1.00 92.69 187 GLY A CA 1
ATOM 1422 C C . GLY A 1 187 ? -5.671 15.421 16.404 1.00 92.69 187 GLY A C 1
ATOM 1423 O O . GLY A 1 187 ? -6.341 16.283 15.838 1.00 92.69 187 GLY A O 1
ATOM 1424 N N . ARG A 1 188 ? -4.341 15.355 16.257 1.00 93.50 188 ARG A N 1
ATOM 1425 C CA . ARG A 1 188 ? -3.548 16.244 15.386 1.00 93.50 188 ARG A CA 1
ATOM 1426 C C . ARG A 1 188 ? -3.226 15.578 14.058 1.00 93.50 188 ARG A C 1
ATOM 1428 O O . ARG A 1 188 ? -3.297 16.219 13.011 1.00 93.50 188 ARG A O 1
ATOM 1435 N N . ILE A 1 189 ? -2.868 14.301 14.106 1.00 95.06 189 ILE A N 1
ATOM 1436 C CA . ILE A 1 189 ? -2.570 13.474 12.941 1.00 95.06 189 ILE A CA 1
ATOM 1437 C C . ILE A 1 189 ? -3.325 12.151 13.026 1.00 95.06 189 ILE A C 1
ATOM 1439 O O . ILE A 1 189 ? -3.678 11.680 14.103 1.00 95.06 189 ILE A O 1
ATOM 1443 N N . TYR A 1 190 ? -3.545 11.528 11.872 1.00 94.81 190 TYR A N 1
ATOM 1444 C CA . TYR A 1 190 ? -4.062 10.169 11.799 1.00 94.81 190 TYR A CA 1
ATOM 1445 C C . TYR A 1 190 ? -3.349 9.393 10.697 1.00 94.81 190 TYR A C 1
ATOM 1447 O O . TYR A 1 190 ? -2.970 9.958 9.667 1.00 94.81 190 TYR A O 1
ATOM 1455 N N . TYR A 1 191 ? -3.176 8.088 10.894 1.00 95.19 191 TYR A N 1
ATOM 1456 C CA . TYR A 1 191 ? -2.650 7.209 9.855 1.00 95.19 191 TYR A CA 1
ATOM 1457 C C . TYR A 1 191 ? -3.212 5.785 9.969 1.00 95.19 191 TYR A C 1
ATOM 1459 O O . TYR A 1 191 ? -3.396 5.268 11.075 1.00 95.19 191 TYR A O 1
ATOM 1467 N N . PRO A 1 192 ? -3.486 5.118 8.831 1.00 95.06 192 PRO A N 1
ATOM 1468 C CA . PRO A 1 192 ? -3.986 3.751 8.842 1.00 95.06 192 PRO A CA 1
ATOM 1469 C C . PRO A 1 192 ? -2.897 2.788 9.322 1.00 95.06 192 PRO A C 1
ATOM 1471 O O . PRO A 1 192 ? -1.733 2.908 8.927 1.00 95.06 192 PRO A O 1
ATOM 1474 N N . LEU A 1 193 ? -3.279 1.805 10.133 1.00 96.25 193 LEU A N 1
ATOM 1475 C CA . LEU A 1 193 ? -2.420 0.708 10.578 1.00 96.25 193 LEU A CA 1
ATOM 1476 C C . LEU A 1 193 ? -2.605 -0.517 9.690 1.00 96.25 193 LEU A C 1
ATOM 1478 O O . LEU A 1 193 ? -1.664 -0.959 9.036 1.00 96.25 193 LEU A O 1
ATOM 1482 N N . HIS A 1 194 ? -3.840 -1.007 9.633 1.00 95.88 194 HIS A N 1
ATOM 1483 C CA . HIS A 1 194 ? -4.239 -2.185 8.876 1.00 95.88 194 HIS A CA 1
ATOM 1484 C C . HIS A 1 194 ? -5.579 -1.928 8.191 1.00 95.88 194 HIS A C 1
ATOM 1486 O O . HIS A 1 194 ? -6.392 -1.128 8.658 1.00 95.88 194 HIS A O 1
ATOM 1492 N N . ALA A 1 195 ? -5.791 -2.618 7.077 1.00 94.75 195 ALA A N 1
ATOM 1493 C CA . ALA A 1 195 ? -7.037 -2.615 6.334 1.00 94.75 195 ALA A CA 1
ATOM 1494 C C . ALA A 1 195 ? -7.313 -4.045 5.875 1.00 94.75 195 ALA A C 1
ATOM 1496 O O . ALA A 1 195 ? -6.471 -4.644 5.204 1.00 94.75 195 ALA A O 1
ATOM 1497 N N . GLN A 1 196 ? -8.470 -4.585 6.240 1.00 95.00 196 GLN A N 1
ATOM 1498 C CA . GLN A 1 196 ? -8.860 -5.943 5.893 1.00 95.00 196 GLN A CA 1
ATOM 1499 C C . GLN A 1 196 ? -10.254 -5.941 5.260 1.00 95.00 196 GLN A C 1
ATOM 1501 O O . GLN A 1 196 ? -11.199 -5.432 5.868 1.00 95.00 196 GLN A O 1
ATOM 1506 N N . PRO A 1 197 ? -10.412 -6.486 4.043 1.00 94.25 197 PRO A N 1
ATOM 1507 C CA . PRO A 1 197 ? -11.728 -6.630 3.446 1.00 94.25 197 PRO A CA 1
ATOM 1508 C C . PRO A 1 197 ? -12.542 -7.683 4.206 1.00 94.25 197 PRO A C 1
ATOM 1510 O O . PRO A 1 197 ? -12.052 -8.769 4.524 1.00 94.25 197 PRO A O 1
ATOM 1513 N N . HIS A 1 198 ? -13.806 -7.371 4.474 1.00 94.12 198 HIS A N 1
ATOM 1514 C CA . HIS A 1 198 ? -14.780 -8.349 4.930 1.00 94.12 198 HIS A CA 1
ATOM 1515 C C . HIS A 1 198 ? -15.160 -9.265 3.765 1.00 94.12 198 HIS A C 1
ATOM 1517 O O . HIS A 1 198 ? -15.500 -8.791 2.683 1.00 94.12 198 HIS A O 1
ATOM 1523 N N . THR A 1 199 ? -15.118 -10.578 3.991 1.00 92.38 199 THR A N 1
ATOM 1524 C CA . THR A 1 199 ? -15.529 -11.576 2.997 1.00 92.38 199 THR A CA 1
ATOM 1525 C C . THR A 1 199 ? -16.932 -12.071 3.335 1.00 92.38 199 THR A C 1
ATOM 1527 O O . THR A 1 199 ? -17.099 -12.696 4.384 1.00 92.38 199 THR A O 1
ATOM 1530 N N . PRO A 1 200 ? -17.941 -11.818 2.483 1.00 88.00 200 PRO A N 1
ATOM 1531 C CA . PRO A 1 200 ? -19.288 -12.316 2.726 1.00 88.00 200 PRO A CA 1
ATOM 1532 C C . PRO A 1 200 ? -19.338 -13.849 2.784 1.00 88.00 200 PRO A C 1
ATOM 1534 O O . PRO A 1 200 ? -18.649 -14.520 2.020 1.00 88.00 200 PRO A O 1
ATOM 1537 N N . ALA A 1 201 ? -20.226 -14.401 3.616 1.00 82.69 201 ALA A N 1
ATOM 1538 C CA . ALA A 1 201 ? -20.314 -15.845 3.869 1.00 82.69 201 ALA A CA 1
ATOM 1539 C C . ALA A 1 201 ? -20.513 -16.719 2.615 1.00 82.69 201 ALA A C 1
ATOM 1541 O O . ALA A 1 201 ? -20.032 -17.837 2.586 1.00 82.69 201 ALA A O 1
ATOM 1542 N N . HIS A 1 202 ? -21.170 -16.211 1.567 1.00 76.00 202 HIS A N 1
ATOM 1543 C CA . HIS A 1 202 ? -21.396 -16.950 0.313 1.00 76.00 202 HIS A CA 1
ATOM 1544 C C . HIS A 1 202 ? -20.136 -17.143 -0.551 1.00 76.00 202 HIS A C 1
ATOM 1546 O O . HIS A 1 202 ? -20.227 -17.724 -1.629 1.00 76.00 202 HIS A O 1
ATOM 1552 N N . HIS A 1 203 ? -18.986 -16.611 -0.126 1.00 68.50 203 HIS A N 1
ATOM 1553 C CA . HIS A 1 203 ? -17.681 -16.906 -0.730 1.00 68.50 203 HIS A CA 1
ATOM 1554 C C . HIS A 1 203 ? -17.013 -18.159 -0.134 1.00 68.50 203 HIS A C 1
ATOM 1556 O O . HIS A 1 203 ? -15.950 -18.536 -0.625 1.00 68.50 203 HIS A O 1
ATOM 1562 N N . PHE A 1 204 ? -17.603 -18.782 0.897 1.00 64.69 204 PHE A N 1
ATOM 1563 C CA . PHE A 1 204 ? -17.126 -20.015 1.537 1.00 64.69 204 PHE A CA 1
ATOM 1564 C C . PHE A 1 204 ? -18.073 -21.191 1.291 1.00 64.69 204 PHE A C 1
ATOM 1566 O O . PHE A 1 204 ? -19.304 -20.961 1.242 1.00 64.69 204 PHE A O 1
#

InterPro domains:
  IPR002514 Transposase IS3/IS911family [PF01527] (3-38)
  IPR009057 Homedomain-like superfamily [SSF46689] (1-38)
  IPR038721 Transposase IS701-like, DDE domain [PF13546] (62-194)
  IPR039365 Transposase IS701-like [PTHR33627] (52-195)

Foldseek 3Di:
DDDDDPVLLVVLVVVVVVDPPDDLVNSCVVSVHDSVSVVPDADDADAAPDPVRVVLVLCVVQAPHSLLSNLSSLQVNLCPPPDPDSPDLCSSLVHDPPVCCPPPSSVSNVCNVPPGPGDPVSVLVSVVVVQCPDPVRNDDPLKDKDKDKAWDADPDDPDALWDQDQHVVVRDTHTTKIKIWIWMDNPVDIDTRDIHIDHDPVVD